Protein AF-0000000080778189 (afdb_homodimer)

Sequence (372 aa):
MKSNLCDAVEKVLIPKSEIDKRIEELGQEITEEYKDKGELIVVGILRGAAMFMSNLTLNIDLEVGIDFMAVSSYGHSSESSGTVRIIKDLEEDIAGKNILIVEDIVDSGRTLNYLVRNLLDRKAKSVKIATLLDKPDRRTNEVEVQFKGFTVPNEFIVGYGLDFAQEFRNIEDICVLKKSYYEKEIMKSNLCDAVEKVLIPKSEIDKRIEELGQEITEEYKDKGELIVVGILRGAAMFMSNLTLNIDLEVGIDFMAVSSYGHSSESSGTVRIIKDLEEDIAGKNILIVEDIVDSGRTLNYLVRNLLDRKAKSVKIATLLDKPDRRTNEVEVQFKGFTVPNEFIVGYGLDFAQEFRNIEDICVLKKSYYEKEI

Structure (mmCIF, N/CA/C/O backbone):
data_AF-0000000080778189-model_v1
#
loop_
_entity.id
_entity.type
_entity.pdbx_description
1 polymer 'Hypoxanthine phosphoribosyltransferase'
#
loop_
_atom_site.group_PDB
_atom_site.id
_atom_site.type_symbol
_atom_site.label_atom_id
_atom_site.label_alt_id
_atom_site.label_comp_id
_atom_site.label_asym_id
_atom_site.label_entity_id
_atom_site.label_seq_id
_atom_site.pdbx_PDB_ins_code
_atom_site.Cartn_x
_atom_site.Cartn_y
_atom_site.Cartn_z
_atom_site.occupancy
_atom_site.B_iso_or_equiv
_atom_site.auth_seq_id
_atom_site.auth_comp_id
_atom_site.auth_asym_id
_atom_site.auth_atom_id
_atom_site.pdbx_PDB_model_num
ATOM 1 N N . MET A 1 1 ? 7.027 -3.408 -21.359 1 45.78 1 MET A N 1
ATOM 2 C CA . MET A 1 1 ? 7.441 -4.309 -20.297 1 45.78 1 MET A CA 1
ATOM 3 C C . MET A 1 1 ? 8.922 -4.129 -19.969 1 45.78 1 MET A C 1
ATOM 5 O O . MET A 1 1 ? 9.719 -3.82 -20.859 1 45.78 1 MET A O 1
ATOM 9 N N . LYS A 1 2 ? 9.219 -4.055 -18.672 1 57.22 2 LYS A N 1
ATOM 10 C CA . LYS A 1 2 ?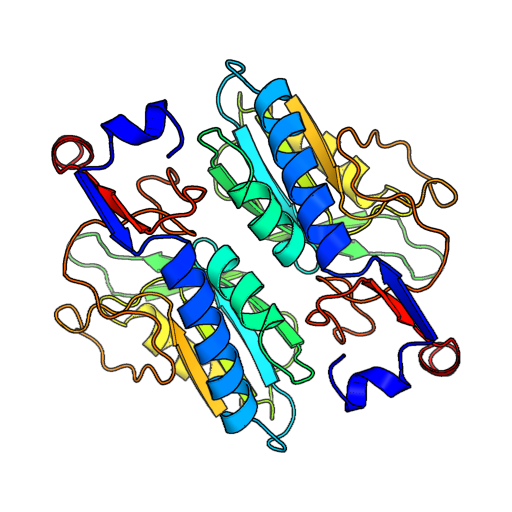 10.594 -3.836 -18.25 1 57.22 2 LYS A CA 1
ATOM 11 C C . LYS A 1 2 ? 11.539 -4.852 -18.891 1 57.22 2 LYS A C 1
ATOM 13 O O . LYS A 1 2 ? 11.195 -6.027 -19.016 1 57.22 2 LYS A O 1
ATOM 18 N N . SER A 1 3 ? 12.461 -4.473 -19.75 1 51.38 3 SER A N 1
ATOM 19 C CA . SER A 1 3 ? 13.289 -5.266 -20.656 1 51.38 3 SER A CA 1
ATOM 20 C C . SER A 1 3 ? 13.633 -6.621 -20.047 1 51.38 3 SER A C 1
ATOM 22 O O . SER A 1 3 ? 13.461 -7.656 -20.688 1 51.38 3 SER A O 1
ATOM 24 N N . ASN A 1 4 ? 14.391 -6.758 -18.922 1 52.69 4 ASN A N 1
ATOM 25 C CA . ASN A 1 4 ? 14.898 -8.008 -18.375 1 52.69 4 ASN A CA 1
ATOM 26 C C . ASN A 1 4 ? 13.773 -8.906 -17.875 1 52.69 4 ASN A C 1
ATOM 28 O O . ASN A 1 4 ? 13.938 -10.117 -17.766 1 52.69 4 ASN A O 1
ATOM 32 N N . LEU A 1 5 ? 12.602 -8.297 -17.531 1 60.94 5 LEU A N 1
ATOM 33 C CA . LEU A 1 5 ? 11.43 -9.016 -17.062 1 60.94 5 LEU A CA 1
ATOM 34 C C . LEU A 1 5 ? 10.695 -9.688 -18.219 1 60.94 5 LEU A C 1
ATOM 36 O O . LEU A 1 5 ? 10.016 -10.703 -18.031 1 60.94 5 LEU A O 1
ATOM 40 N N . CYS A 1 6 ? 11.148 -9.359 -19.297 1 63.06 6 CYS A N 1
ATOM 41 C CA . CYS A 1 6 ? 10.492 -9.844 -20.516 1 63.06 6 CYS A CA 1
ATOM 42 C C . CYS A 1 6 ? 10.82 -11.305 -20.766 1 63.06 6 CYS A C 1
ATOM 44 O O . CYS A 1 6 ? 9.977 -12.07 -21.234 1 63.06 6 CYS A O 1
ATOM 46 N N . ASP A 1 7 ? 11.945 -11.719 -20.156 1 81.25 7 ASP A N 1
ATOM 47 C CA . ASP A 1 7 ? 12.352 -13.086 -20.484 1 81.25 7 ASP A CA 1
ATOM 48 C C . ASP A 1 7 ? 11.656 -14.094 -19.578 1 81.25 7 ASP A C 1
ATOM 50 O O . ASP A 1 7 ? 11.539 -15.273 -19.922 1 81.25 7 ASP A O 1
ATOM 54 N N . ALA A 1 8 ? 11.211 -13.648 -18.469 1 87.25 8 ALA A N 1
ATOM 55 C CA . ALA A 1 8 ? 10.617 -14.555 -17.484 1 87.25 8 ALA A CA 1
ATOM 56 C C . ALA A 1 8 ? 9.117 -14.703 -17.719 1 87.25 8 ALA A C 1
ATOM 58 O O . ALA A 1 8 ? 8.5 -15.648 -17.219 1 87.25 8 ALA A O 1
ATOM 59 N N . VAL A 1 9 ? 8.57 -13.867 -18.516 1 90.5 9 VAL A N 1
ATOM 60 C CA . VAL A 1 9 ? 7.125 -13.781 -18.688 1 90.5 9 VAL A CA 1
ATOM 61 C C . VAL A 1 9 ? 6.703 -14.555 -19.938 1 90.5 9 VAL A C 1
ATOM 63 O O . VAL A 1 9 ? 7.27 -14.367 -21.016 1 90.5 9 VAL A O 1
ATOM 66 N N . GLU A 1 10 ? 5.844 -15.539 -19.75 1 93 10 GLU A N 1
ATOM 67 C CA . GLU A 1 10 ? 5.289 -16.297 -20.875 1 93 10 GLU A CA 1
ATOM 68 C C . GLU A 1 10 ? 4.332 -15.438 -21.688 1 93 10 GLU A C 1
ATOM 70 O O . GLU A 1 10 ? 4.398 -15.438 -22.922 1 93 10 GLU A O 1
ATOM 75 N N . LYS A 1 11 ? 3.455 -14.734 -21.016 1 94.81 11 LYS A N 1
ATOM 76 C CA . LYS A 1 11 ? 2.484 -13.867 -21.672 1 94.81 11 LYS A CA 1
ATOM 77 C C . LYS A 1 11 ? 1.868 -12.883 -20.688 1 94.81 11 LYS A C 1
ATOM 79 O O . LYS A 1 11 ? 1.855 -13.125 -19.484 1 94.81 11 LYS A O 1
ATOM 84 N N . VAL A 1 12 ? 1.386 -11.766 -21.266 1 95.94 12 VAL A N 1
ATOM 85 C CA . VAL A 1 12 ? 0.557 -10.836 -20.516 1 95.94 12 VAL A CA 1
ATOM 86 C C . VAL A 1 12 ? -0.872 -11.367 -20.422 1 95.94 12 VAL A C 1
ATOM 88 O O . VAL A 1 12 ? -1.509 -11.625 -21.453 1 95.94 12 VAL A O 1
ATOM 91 N N . LEU A 1 13 ? -1.29 -11.672 -19.219 1 96.88 13 LEU A N 1
ATOM 92 C CA . LEU A 1 13 ? -2.646 -12.164 -19 1 96.88 13 LEU A CA 1
ATOM 93 C C . LEU A 1 13 ? -3.643 -11.008 -18.953 1 96.88 13 LEU A C 1
ATOM 95 O O . LEU A 1 13 ? -4.719 -11.078 -19.562 1 96.88 13 LEU A O 1
ATOM 99 N N . ILE A 1 14 ? -3.377 -9.938 -18.219 1 98.12 14 ILE A N 1
ATOM 100 C CA . ILE A 1 14 ? -4.211 -8.75 -18.078 1 98.12 14 ILE A CA 1
ATOM 101 C C . ILE A 1 14 ? -3.34 -7.496 -18.125 1 98.12 14 ILE A C 1
ATOM 103 O O . ILE A 1 14 ? -2.523 -7.262 -17.234 1 98.12 14 ILE A O 1
ATOM 107 N N . PRO A 1 15 ? -3.531 -6.621 -19.125 1 97.88 15 PRO A N 1
ATOM 108 C CA . PRO A 1 15 ? -2.725 -5.402 -19.219 1 97.88 15 PRO A CA 1
ATOM 109 C C . PRO A 1 15 ? -3.139 -4.34 -18.203 1 97.88 15 PRO A C 1
ATOM 111 O O . PRO A 1 15 ? -4.289 -4.324 -17.766 1 97.88 15 PRO A O 1
ATOM 114 N N . LYS A 1 16 ? -2.258 -3.475 -17.891 1 97.62 16 LYS A N 1
ATOM 115 C CA . LYS A 1 16 ? -2.459 -2.404 -16.922 1 97.62 16 LYS A CA 1
ATOM 116 C C . LYS A 1 16 ? -3.752 -1.643 -17.203 1 97.62 16 LYS A C 1
ATOM 118 O O . LYS A 1 16 ? -4.492 -1.307 -16.281 1 97.62 16 LYS A O 1
ATOM 123 N N . SER A 1 17 ? -4.008 -1.365 -18.422 1 98.06 17 SER A N 1
ATOM 124 C CA . SER A 1 17 ? -5.188 -0.582 -18.781 1 98.06 17 SER A CA 1
ATOM 125 C C . SER A 1 17 ? -6.469 -1.281 -18.344 1 98.06 17 SER A C 1
ATOM 127 O O . SER A 1 17 ? -7.398 -0.635 -17.859 1 98.06 17 SER A O 1
ATOM 129 N N . GLU A 1 18 ? -6.52 -2.562 -18.516 1 98.69 18 GLU A N 1
ATOM 130 C CA . GLU A 1 18 ? -7.676 -3.346 -18.094 1 98.69 18 GLU A CA 1
ATOM 131 C C . GLU A 1 18 ? -7.77 -3.418 -16.562 1 98.69 18 GLU A C 1
ATOM 133 O O . GLU A 1 18 ? -8.867 -3.385 -16 1 98.69 18 GLU A O 1
ATOM 138 N N . ILE A 1 19 ? -6.613 -3.523 -15.93 1 98.75 19 ILE A N 1
ATOM 139 C CA . ILE A 1 19 ? -6.562 -3.533 -14.477 1 98.75 19 ILE A CA 1
ATOM 140 C C . ILE A 1 19 ? -7.137 -2.227 -13.93 1 98.75 19 ILE A C 1
ATOM 142 O O . ILE A 1 19 ? -8.016 -2.24 -13.07 1 98.75 19 ILE A O 1
ATOM 146 N N . ASP A 1 20 ? -6.68 -1.093 -14.516 1 98.12 20 ASP A N 1
ATOM 147 C CA . ASP A 1 20 ? -7.113 0.226 -14.062 1 98.12 20 ASP A CA 1
ATOM 148 C C . ASP A 1 20 ? -8.617 0.402 -14.25 1 98.12 20 ASP A C 1
ATOM 150 O O . ASP A 1 20 ? -9.305 0.915 -13.359 1 98.12 20 ASP A O 1
ATOM 154 N N . LYS A 1 21 ? -9.07 -0.027 -15.359 1 98.75 21 LYS A N 1
ATOM 155 C CA . LYS A 1 21 ? -10.5 0.084 -15.648 1 98.75 21 LYS A CA 1
ATOM 156 C C . LYS A 1 21 ? -11.32 -0.737 -14.664 1 98.75 21 LYS A C 1
ATOM 158 O O . LYS A 1 21 ? -12.328 -0.256 -14.133 1 98.75 21 LYS A O 1
ATOM 163 N N . ARG A 1 22 ? -10.93 -1.94 -14.414 1 98.88 22 ARG A N 1
ATOM 164 C CA . ARG A 1 22 ? -11.656 -2.816 -13.5 1 98.88 22 ARG A CA 1
ATOM 165 C C . ARG A 1 22 ? -11.625 -2.27 -12.078 1 98.88 22 ARG A C 1
ATOM 167 O O . ARG A 1 22 ? -12.617 -2.354 -11.352 1 98.88 22 ARG A O 1
ATOM 174 N N . ILE A 1 23 ? -10.523 -1.695 -11.68 1 98.81 23 ILE A N 1
ATOM 175 C CA . ILE A 1 23 ? -10.383 -1.113 -10.352 1 98.81 23 ILE A CA 1
ATOM 176 C C . ILE A 1 23 ? -11.352 0.058 -10.195 1 98.81 23 ILE A C 1
ATOM 178 O O . ILE A 1 23 ? -11.969 0.224 -9.141 1 98.81 23 ILE A O 1
ATOM 182 N N . GLU A 1 24 ? -11.445 0.842 -11.234 1 98.56 24 GLU A N 1
ATOM 183 C CA . GLU A 1 24 ? -12.414 1.938 -11.219 1 98.56 24 GLU A CA 1
ATOM 184 C C . GLU A 1 24 ? -13.836 1.418 -11.039 1 98.56 24 GLU A C 1
ATOM 186 O O . GLU A 1 24 ? -14.594 1.953 -10.227 1 98.56 24 GLU A O 1
ATOM 191 N N . GLU A 1 25 ? -14.148 0.382 -11.727 1 98.88 25 GLU A N 1
ATOM 192 C CA . GLU A 1 25 ? -15.469 -0.229 -11.625 1 98.88 25 GLU A CA 1
ATOM 193 C C . GLU A 1 25 ? -15.719 -0.783 -10.219 1 98.88 25 GLU A C 1
ATOM 195 O O . GLU A 1 25 ? -16.781 -0.577 -9.648 1 98.88 25 GLU A O 1
ATOM 200 N N . LEU A 1 26 ? -14.734 -1.45 -9.703 1 98.88 26 LEU A N 1
ATOM 201 C CA . LEU A 1 26 ? -14.844 -1.996 -8.359 1 98.88 26 LEU A CA 1
ATOM 202 C C . LEU A 1 26 ? -15.047 -0.884 -7.332 1 98.88 26 LEU A C 1
ATOM 204 O O . LEU A 1 26 ? -15.828 -1.038 -6.391 1 98.88 26 LEU A O 1
ATOM 208 N N . GLY A 1 27 ? -14.281 0.199 -7.492 1 98.56 27 GLY A N 1
ATOM 209 C CA . GLY A 1 27 ? -14.469 1.343 -6.613 1 98.56 27 GLY A CA 1
ATOM 210 C C . GLY A 1 27 ? -15.898 1.838 -6.574 1 98.56 27 GLY A C 1
ATOM 211 O O . GLY A 1 27 ? -16.422 2.156 -5.504 1 98.56 27 GLY A O 1
ATOM 212 N N . GLN A 1 28 ? -16.5 1.876 -7.734 1 98.44 28 GLN A N 1
ATOM 213 C CA . GLN A 1 28 ? -17.891 2.303 -7.84 1 98.44 28 GLN A CA 1
ATOM 214 C C . GLN A 1 28 ? -18.828 1.302 -7.164 1 98.44 28 GLN A C 1
ATOM 216 O O . GLN A 1 28 ?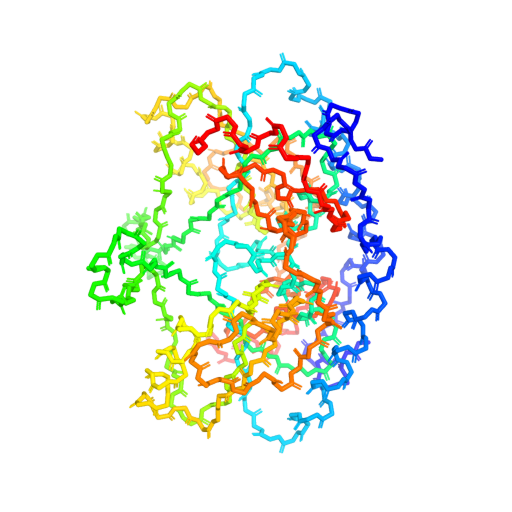 -19.75 1.692 -6.449 1 98.44 28 GLN A O 1
ATOM 221 N N . GLU A 1 29 ? -18.578 0.023 -7.395 1 98.81 29 GLU A N 1
ATOM 222 C CA . GLU A 1 29 ? -19.391 -1.026 -6.777 1 98.81 29 GLU A CA 1
ATOM 223 C C . GLU A 1 29 ? -19.328 -0.943 -5.254 1 98.81 29 GLU A C 1
ATOM 225 O O . GLU A 1 29 ? -20.359 -1.044 -4.582 1 98.81 29 GLU A O 1
ATOM 230 N N . ILE A 1 30 ? -18.156 -0.764 -4.734 1 98.75 30 ILE A N 1
ATOM 231 C CA . ILE A 1 30 ? -17.938 -0.701 -3.293 1 98.75 30 ILE A CA 1
ATOM 232 C C . ILE A 1 30 ? -18.578 0.569 -2.734 1 98.75 30 ILE A C 1
ATOM 234 O O . ILE A 1 30 ? -19.188 0.545 -1.658 1 98.75 30 ILE A O 1
ATOM 238 N N . THR A 1 31 ? -18.438 1.695 -3.484 1 98.44 31 THR A N 1
ATOM 239 C CA . THR A 1 31 ? -19.062 2.949 -3.096 1 98.44 31 THR A CA 1
ATOM 240 C C . THR A 1 31 ? -20.578 2.758 -2.912 1 98.44 31 THR A C 1
ATOM 242 O O . THR A 1 31 ? -21.141 3.164 -1.893 1 98.44 31 THR A O 1
ATOM 245 N N . GLU A 1 32 ? -21.156 2.086 -3.871 1 98.38 32 GLU A N 1
ATOM 246 C CA . GLU A 1 32 ? -22.594 1.855 -3.824 1 98.38 32 GLU A CA 1
ATOM 247 C C . GLU A 1 32 ? -22.969 0.897 -2.695 1 98.38 32 GLU A C 1
ATOM 249 O O . GLU A 1 32 ? -23.938 1.123 -1.977 1 98.38 32 GLU A O 1
ATOM 254 N N . GLU A 1 33 ? -22.219 -0.079 -2.508 1 98.56 33 GLU A N 1
ATOM 255 C CA . GLU A 1 33 ? -22.5 -1.104 -1.506 1 98.56 33 GLU A CA 1
ATOM 256 C C . GLU A 1 33 ? -22.5 -0.515 -0.098 1 98.56 33 GLU A C 1
ATOM 258 O O . GLU A 1 33 ? -23.328 -0.89 0.74 1 98.56 33 GLU A O 1
ATOM 263 N N . TYR A 1 34 ? -21.609 0.402 0.149 1 98.25 34 TYR A N 1
ATOM 264 C CA . TYR A 1 34 ? -21.391 0.82 1.529 1 98.25 34 TYR A CA 1
ATOM 265 C C . TYR A 1 34 ? -21.969 2.213 1.771 1 98.25 34 TYR A C 1
ATOM 267 O O . TYR A 1 34 ? -21.859 2.754 2.875 1 98.25 34 TYR A O 1
ATOM 275 N N . LYS A 1 35 ? -22.531 2.768 0.715 1 96.88 35 LYS A N 1
ATOM 276 C CA . LYS A 1 35 ? -23.156 4.086 0.859 1 96.88 35 LYS A CA 1
ATOM 277 C C . LYS A 1 35 ? -24.141 4.109 2.025 1 96.88 35 LYS A C 1
ATOM 279 O O . LYS A 1 35 ? -25.016 3.252 2.117 1 96.88 35 LYS A O 1
ATOM 284 N N . ASP A 1 36 ? -23.922 4.984 3.021 1 96 36 ASP A N 1
ATOM 285 C CA . ASP A 1 36 ? -24.812 5.223 4.16 1 96 36 ASP A CA 1
ATOM 286 C C . ASP A 1 36 ? -24.891 3.996 5.066 1 96 36 ASP A C 1
ATOM 288 O O . ASP A 1 36 ? -25.922 3.715 5.656 1 96 36 ASP A O 1
ATOM 292 N N . LYS A 1 37 ? -23.844 3.199 5.133 1 97.31 37 LYS A N 1
ATOM 293 C CA . LYS A 1 37 ? -23.859 1.991 5.949 1 97.31 37 LYS A CA 1
ATOM 294 C C . LYS A 1 37 ? -22.922 2.115 7.141 1 97.31 37 LYS A C 1
ATOM 296 O O . LYS A 1 37 ? -22.641 1.129 7.832 1 97.31 37 LYS A O 1
ATOM 301 N N . GLY A 1 38 ? -22.438 3.311 7.406 1 96.31 38 GLY A N 1
ATOM 302 C CA . GLY A 1 38 ? -21.562 3.512 8.539 1 96.31 38 GLY A CA 1
ATOM 303 C C . GLY A 1 38 ? -20.094 3.514 8.164 1 96.31 38 GLY A C 1
ATOM 304 O O . GLY A 1 38 ? -19.75 3.637 6.984 1 96.31 38 GLY A O 1
ATOM 305 N N . GLU A 1 39 ? -19.219 3.361 9.141 1 96.81 39 GLU A N 1
ATOM 306 C CA . GLU A 1 39 ? -17.766 3.453 8.938 1 96.81 39 GLU A CA 1
ATOM 307 C C . GLU A 1 39 ? -17.234 2.223 8.211 1 96.81 39 GLU A C 1
ATOM 309 O O . GLU A 1 39 ? -17.625 1.094 8.523 1 96.81 39 GLU A O 1
ATOM 314 N N . LEU A 1 40 ? -16.438 2.473 7.25 1 97.69 40 LEU A N 1
ATOM 315 C CA . LEU A 1 40 ? -15.773 1.421 6.484 1 97.69 40 LEU A CA 1
ATOM 316 C C . LEU A 1 40 ? -14.258 1.504 6.641 1 97.69 40 LEU A C 1
ATOM 318 O O . LEU A 1 40 ? -13.672 2.578 6.488 1 97.69 40 LEU A O 1
ATOM 322 N N . ILE A 1 41 ? -13.633 0.405 7.062 1 98 41 ILE A N 1
ATOM 323 C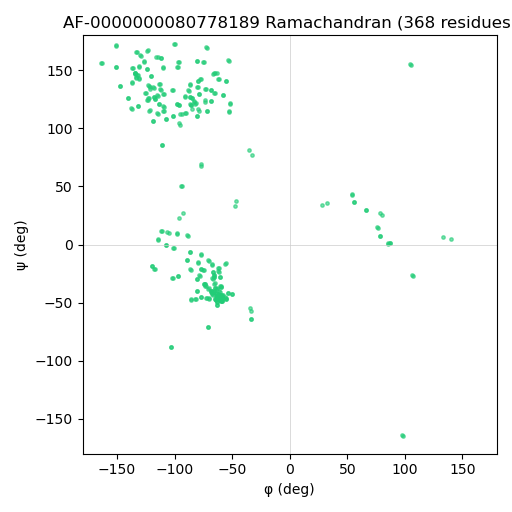 CA . ILE A 1 41 ? -12.18 0.29 7.086 1 98 41 ILE A CA 1
ATOM 324 C C . ILE A 1 41 ? -11.719 -0.691 6.008 1 98 41 ILE A C 1
ATOM 326 O O . ILE A 1 41 ? -12.164 -1.842 5.98 1 98 41 ILE A O 1
ATOM 330 N N . VAL A 1 42 ? -10.953 -0.225 5.086 1 98.12 42 VAL A N 1
ATOM 331 C CA . VAL A 1 42 ? -10.336 -1.06 4.059 1 98.12 42 VAL A CA 1
ATOM 332 C C . VAL A 1 42 ? -9.023 -1.636 4.578 1 98.12 42 VAL A C 1
ATOM 334 O O . VAL A 1 42 ? -8.117 -0.889 4.961 1 98.12 42 VAL A O 1
ATOM 337 N N . VAL A 1 43 ? -8.922 -2.945 4.621 1 98.44 43 VAL A N 1
ATOM 338 C CA . VAL A 1 43 ? -7.77 -3.625 5.207 1 98.44 43 VAL A CA 1
ATOM 339 C C . VAL A 1 43 ? -7.016 -4.391 4.125 1 98.44 43 VAL A C 1
ATOM 341 O O . VAL A 1 43 ? -7.527 -5.375 3.582 1 98.44 43 VAL A O 1
ATOM 344 N N . GLY A 1 44 ? -5.824 -3.953 3.83 1 98 44 GLY A N 1
ATOM 345 C CA . GLY A 1 44 ? -4.98 -4.648 2.871 1 98 44 GLY A CA 1
ATOM 346 C C . GLY A 1 44 ? -4.156 -5.762 3.496 1 98 44 GLY A C 1
ATOM 347 O O . GLY A 1 44 ? -3.602 -5.594 4.582 1 98 44 GLY A O 1
ATOM 348 N N . ILE A 1 45 ? -4.055 -6.863 2.855 1 97.56 45 ILE A N 1
ATOM 349 C CA . ILE A 1 45 ? -3.23 -7.969 3.326 1 97.56 45 ILE A CA 1
ATOM 350 C C . ILE A 1 45 ? -1.861 -7.914 2.652 1 97.56 45 ILE A C 1
ATOM 352 O O . ILE A 1 45 ? -1.732 -8.242 1.47 1 97.56 45 ILE A O 1
ATOM 356 N N . LEU A 1 46 ? -0.88 -7.484 3.371 1 96.81 46 LEU A N 1
ATOM 357 C CA . LEU A 1 46 ? 0.477 -7.332 2.857 1 96.81 46 LEU A CA 1
ATOM 358 C C . LEU A 1 46 ? 1.069 -8.688 2.475 1 96.81 46 LEU A C 1
ATOM 360 O O . LEU A 1 46 ? 0.714 -9.711 3.059 1 96.81 46 LEU A O 1
ATOM 364 N N . ARG A 1 47 ? 1.918 -8.688 1.459 1 95.06 47 ARG A N 1
ATOM 365 C CA . ARG A 1 47 ? 2.49 -7.559 0.736 1 95.06 47 ARG A CA 1
ATOM 366 C C . ARG A 1 47 ? 1.788 -7.352 -0.602 1 95.06 47 ARG A C 1
ATOM 368 O O . ARG A 1 47 ? 1.598 -6.215 -1.04 1 95.06 47 ARG A O 1
ATOM 375 N N . GLY A 1 48 ? 1.298 -8.445 -1.098 1 95.5 48 GLY A N 1
ATOM 376 C CA . GLY A 1 48 ? 0.889 -8.484 -2.492 1 95.5 48 GLY A CA 1
ATOM 377 C C . GLY A 1 48 ? -0.298 -7.586 -2.791 1 95.5 48 GLY A C 1
ATOM 378 O O . GLY A 1 48 ? -0.422 -7.059 -3.898 1 95.5 48 GLY A O 1
ATOM 379 N N . ALA A 1 49 ? -1.07 -7.332 -1.86 1 97.56 49 ALA A N 1
ATOM 380 C CA . ALA A 1 49 ? -2.328 -6.629 -2.09 1 97.56 49 ALA A CA 1
ATOM 381 C C . ALA A 1 49 ? -2.123 -5.117 -2.055 1 97.56 49 ALA A C 1
ATOM 383 O O . ALA A 1 49 ? -3.039 -4.352 -2.367 1 97.56 49 ALA A O 1
ATOM 384 N N . ALA A 1 50 ? -0.958 -4.688 -1.712 1 97.44 50 ALA A N 1
ATOM 385 C CA . ALA A 1 50 ? -0.73 -3.266 -1.456 1 97.44 50 ALA A CA 1
ATOM 386 C C . ALA A 1 50 ? -1.055 -2.428 -2.689 1 97.44 50 ALA A C 1
ATOM 388 O O . ALA A 1 50 ? -1.743 -1.409 -2.59 1 97.44 50 ALA A O 1
ATOM 389 N N . MET A 1 51 ? -0.596 -2.859 -3.852 1 97.81 51 MET A N 1
ATOM 390 C CA . MET A 1 51 ? -0.819 -2.098 -5.078 1 97.81 51 MET A CA 1
ATOM 391 C C . MET A 1 51 ? -2.305 -2.039 -5.418 1 97.81 51 MET A C 1
ATOM 393 O O . MET A 1 51 ? -2.842 -0.964 -5.691 1 97.81 51 MET A O 1
ATOM 397 N N . PHE A 1 52 ? -2.895 -3.207 -5.328 1 98.69 52 PHE A N 1
ATOM 398 C CA . PHE A 1 52 ? -4.324 -3.285 -5.609 1 98.69 52 PHE A CA 1
ATOM 399 C C . PHE A 1 52 ? -5.121 -2.484 -4.59 1 98.69 52 PHE A C 1
ATOM 401 O O . PHE A 1 52 ? -5.984 -1.686 -4.961 1 98.69 52 PHE A O 1
ATOM 408 N N . MET A 1 53 ? -4.875 -2.615 -3.346 1 98.38 53 MET A N 1
ATOM 409 C CA . MET A 1 53 ? -5.582 -1.931 -2.266 1 98.38 53 MET A CA 1
ATOM 410 C C . MET A 1 53 ? -5.457 -0.417 -2.408 1 98.38 53 MET A C 1
ATOM 412 O O . MET A 1 53 ? -6.445 0.306 -2.281 1 98.38 53 MET A O 1
ATOM 416 N N . SER A 1 54 ? -4.242 0.039 -2.639 1 98 54 SER A N 1
ATOM 417 C CA . SER A 1 54 ? -3.994 1.472 -2.764 1 98 54 SER A CA 1
ATOM 418 C C . SER A 1 54 ? -4.809 2.076 -3.9 1 98 54 SER A C 1
ATOM 420 O O . SER A 1 54 ? -5.527 3.061 -3.703 1 98 54 SER A O 1
ATOM 422 N N . ASN A 1 55 ? -4.777 1.453 -5.047 1 98.19 55 ASN A N 1
ATOM 423 C CA . ASN A 1 55 ? -5.465 1.999 -6.211 1 98.19 55 ASN A CA 1
ATOM 424 C C . ASN A 1 55 ? -6.977 1.817 -6.105 1 98.19 55 ASN A C 1
ATOM 426 O O . ASN A 1 55 ? -7.742 2.676 -6.551 1 98.19 55 ASN A O 1
ATOM 430 N N . LEU A 1 56 ? -7.375 0.717 -5.5 1 98.75 56 LEU A N 1
ATOM 431 C CA . LEU A 1 56 ? -8.805 0.519 -5.258 1 98.75 56 LEU A CA 1
ATOM 432 C C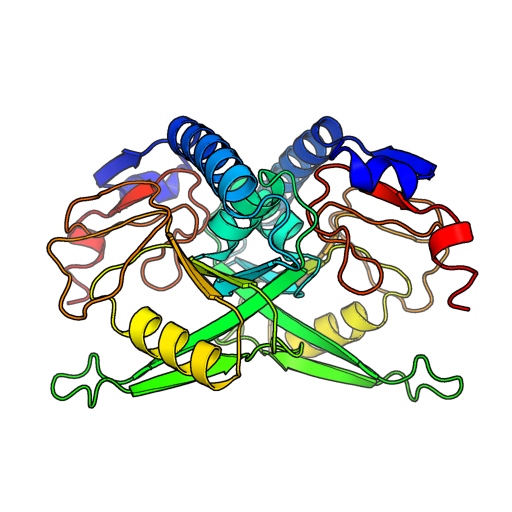 . LEU A 1 56 ? -9.352 1.596 -4.328 1 98.75 56 LEU A C 1
ATOM 434 O O . LEU A 1 56 ? -10.375 2.209 -4.621 1 98.75 56 LEU A O 1
ATOM 438 N N . THR A 1 57 ? -8.68 1.81 -3.223 1 98 57 THR A N 1
ATOM 439 C CA . THR A 1 57 ? -9.133 2.738 -2.191 1 98 57 THR A CA 1
ATOM 440 C C . THR A 1 57 ? -9.258 4.152 -2.754 1 98 57 THR A C 1
ATOM 442 O O . THR A 1 57 ? -10.195 4.879 -2.41 1 98 57 THR A O 1
ATOM 445 N N . LEU A 1 58 ? -8.367 4.531 -3.637 1 97.19 58 LEU A N 1
ATOM 446 C CA . LEU A 1 58 ? -8.398 5.852 -4.254 1 97.19 58 LEU A CA 1
ATOM 447 C C . LEU A 1 58 ? -9.617 6 -5.16 1 97.19 58 LEU A C 1
ATOM 449 O O . LEU A 1 58 ? 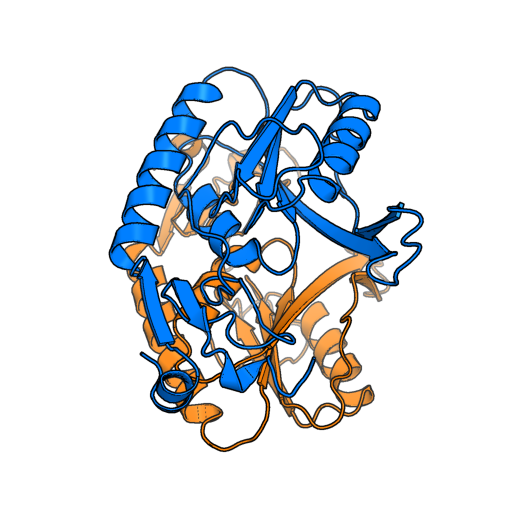-10.016 7.117 -5.496 1 97.19 58 LEU A O 1
ATOM 453 N N . ASN A 1 59 ? -10.219 4.867 -5.527 1 97.94 59 ASN A N 1
ATOM 454 C CA . ASN A 1 59 ? -11.359 4.906 -6.438 1 97.94 59 ASN A CA 1
ATOM 455 C C . ASN A 1 59 ? -12.68 4.762 -5.688 1 97.94 59 ASN A C 1
ATOM 457 O O . ASN A 1 59 ? -13.75 4.766 -6.301 1 97.94 59 ASN A O 1
ATOM 461 N N . ILE A 1 60 ? -12.656 4.559 -4.367 1 97.81 60 ILE A N 1
ATOM 462 C CA . ILE A 1 60 ? -13.867 4.512 -3.549 1 97.81 60 ILE A CA 1
ATOM 463 C C . ILE A 1 60 ? -14.305 5.93 -3.191 1 97.81 60 ILE A C 1
ATOM 465 O O . ILE A 1 60 ? -13.539 6.691 -2.596 1 97.81 60 ILE A O 1
ATOM 469 N N . ASP A 1 61 ? -15.523 6.254 -3.547 1 95.5 61 ASP A N 1
ATOM 470 C CA . ASP A 1 61 ? -16.031 7.602 -3.324 1 95.5 61 ASP A CA 1
ATOM 471 C C . ASP A 1 61 ? -16.797 7.691 -1.999 1 95.5 61 ASP A C 1
ATOM 473 O O . ASP A 1 61 ? -17.969 8.07 -1.971 1 95.5 61 ASP A O 1
ATOM 477 N N . LEU A 1 62 ? -16.234 7.238 -0.938 1 95.38 62 LEU A N 1
ATOM 478 C CA . LEU A 1 62 ? -16.625 7.32 0.463 1 95.38 62 LEU A CA 1
ATOM 479 C C . LEU A 1 62 ? -15.43 7.656 1.349 1 95.38 62 LEU A C 1
ATOM 481 O O . LEU A 1 62 ? -14.281 7.41 0.973 1 95.38 62 LEU A O 1
ATOM 485 N N . GLU A 1 63 ? -15.664 8.273 2.42 1 93.31 63 GLU A N 1
ATOM 486 C CA . GLU A 1 63 ? -14.617 8.344 3.434 1 93.31 63 GLU A CA 1
ATOM 487 C C . GLU A 1 63 ? -14.352 6.977 4.055 1 93.31 63 GLU A C 1
ATOM 489 O O . GLU A 1 63 ? -15.273 6.332 4.555 1 93.31 63 GLU A O 1
ATOM 494 N N . VAL A 1 64 ? -13.141 6.566 3.975 1 95.88 64 VAL A N 1
ATOM 495 C CA . VAL A 1 64 ? -12.82 5.25 4.52 1 95.88 64 VAL A CA 1
ATOM 496 C C . VAL A 1 64 ? -11.547 5.332 5.355 1 95.88 64 VAL A C 1
ATOM 498 O O . VAL A 1 64 ? -10.703 6.199 5.133 1 95.88 64 VAL A O 1
ATOM 501 N N . GLY A 1 65 ? -11.477 4.504 6.402 1 95.5 65 GLY A N 1
ATOM 502 C CA . GLY A 1 65 ? -10.195 4.215 7.023 1 95.5 65 GLY A CA 1
ATOM 503 C C . GLY A 1 65 ? -9.391 3.17 6.27 1 95.5 65 GLY A C 1
ATOM 504 O O . GLY A 1 65 ? -9.938 2.424 5.457 1 95.5 65 GLY A O 1
ATOM 505 N N . ILE A 1 66 ? -8.078 3.178 6.492 1 96.75 66 ILE A N 1
ATOM 506 C CA . ILE A 1 66 ? -7.238 2.146 5.883 1 96.75 66 ILE A CA 1
ATOM 507 C C . ILE A 1 66 ? -6.332 1.527 6.941 1 96.75 66 ILE A C 1
ATOM 509 O O . ILE A 1 66 ? -5.871 2.219 7.855 1 96.75 66 ILE A O 1
ATOM 513 N N . ASP A 1 67 ? -6.129 0.316 6.84 1 96.88 67 ASP A N 1
ATOM 514 C CA . ASP A 1 67 ? -5.16 -0.396 7.672 1 96.88 67 ASP A CA 1
ATOM 515 C C . ASP A 1 67 ? -4.582 -1.601 6.934 1 96.88 67 ASP A C 1
ATOM 517 O O . ASP A 1 67 ? -4.98 -1.89 5.801 1 96.88 67 ASP A O 1
ATOM 521 N N . PHE A 1 68 ? -3.596 -2.188 7.535 1 97.44 68 PHE A N 1
ATOM 522 C CA . PHE A 1 68 ? -2.928 -3.328 6.918 1 97.44 68 PHE A CA 1
ATOM 523 C C . PHE A 1 68 ? -2.734 -4.453 7.926 1 97.44 68 PHE A C 1
ATOM 525 O O . PHE A 1 68 ? -2.533 -4.199 9.117 1 97.44 68 PHE A O 1
ATOM 532 N N . MET A 1 69 ? -2.859 -5.613 7.449 1 97.5 69 MET A N 1
ATOM 533 C CA . MET A 1 69 ? -2.438 -6.809 8.18 1 97.5 69 MET A CA 1
ATOM 534 C C . MET A 1 69 ? -1.384 -7.582 7.391 1 97.5 69 MET A C 1
ATOM 536 O O . MET A 1 69 ? -1.348 -7.516 6.164 1 97.5 69 MET A O 1
ATOM 540 N N . ALA A 1 70 ? -0.468 -8.164 8.078 1 96.06 70 ALA A N 1
ATOM 541 C CA . ALA A 1 70 ? 0.449 -9.148 7.512 1 96.06 70 ALA A CA 1
ATOM 542 C C . ALA A 1 70 ? 0.234 -10.523 8.133 1 96.06 70 ALA A C 1
ATOM 544 O O . ALA A 1 70 ? 0.156 -10.648 9.359 1 96.06 70 ALA A O 1
ATOM 545 N N . VAL A 1 71 ? 0.076 -11.484 7.246 1 94.44 71 VAL A N 1
ATOM 546 C CA . VAL A 1 71 ? -0.218 -12.836 7.703 1 94.44 71 VAL A CA 1
ATOM 547 C C . VAL A 1 71 ? 0.688 -13.836 6.984 1 94.44 71 VAL A C 1
ATOM 549 O O . VAL A 1 71 ? 1.134 -13.578 5.863 1 94.44 71 VAL A O 1
ATOM 552 N N . SER A 1 72 ? 1.061 -14.875 7.691 1 88.56 72 SER A N 1
ATOM 553 C CA . SER A 1 72 ? 1.806 -15.969 7.086 1 88.56 72 SER A CA 1
ATOM 554 C C . SER A 1 72 ? 1.056 -17.297 7.23 1 88.56 72 SER A C 1
ATOM 556 O O . SER A 1 72 ? 0.397 -17.531 8.242 1 88.56 72 SER A O 1
ATOM 558 N N . SER A 1 73 ? 1.058 -17.953 6.172 1 75.94 73 SER A N 1
ATOM 559 C CA . SER A 1 73 ? 0.427 -19.266 6.273 1 75.94 73 SER A CA 1
ATOM 560 C C . SER A 1 73 ? 1.458 -20.344 6.543 1 75.94 73 SER A C 1
ATOM 562 O O . SER A 1 73 ? 2.59 -20.281 6.059 1 75.94 73 SER A O 1
ATOM 564 N N . TYR A 1 74 ? 1.44 -20.969 7.738 1 57.62 74 TYR A N 1
ATOM 565 C CA . TYR A 1 74 ? 2.24 -22.125 8.125 1 57.62 74 TYR A CA 1
ATOM 566 C C . TYR A 1 74 ? 1.57 -23.422 7.699 1 57.62 74 TYR A C 1
ATOM 568 O O . TYR A 1 74 ? 0.341 -23.5 7.652 1 57.62 74 TYR A O 1
ATOM 576 N N . GLY A 1 75 ? 2.291 -24.422 6.609 1 52.12 75 GLY A N 1
ATOM 577 C CA . GLY A 1 75 ? 1.946 -25.781 6.254 1 52.12 75 GLY A CA 1
ATOM 578 C C . GLY A 1 75 ? 2.057 -26.062 4.766 1 52.12 75 GLY A C 1
ATOM 579 O O . GLY A 1 75 ? 1.464 -27.016 4.262 1 52.12 75 GLY A O 1
ATOM 580 N N . HIS A 1 76 ? 2.52 -25.125 3.971 1 44.78 76 HIS A N 1
ATOM 581 C CA . HIS A 1 76 ? 2.783 -25.859 2.742 1 44.78 76 HIS A CA 1
ATOM 582 C C . HIS A 1 76 ? 3.73 -27.031 2.992 1 44.78 76 HIS A C 1
ATOM 584 O O . HIS A 1 76 ? 4.215 -27.656 2.045 1 44.78 76 HIS A O 1
ATOM 590 N N . SER A 1 77 ? 4.473 -27.172 4.047 1 41 77 SER A N 1
ATOM 591 C CA . SER A 1 77 ? 4.91 -28.562 4.086 1 41 77 SER A CA 1
ATOM 592 C C . SER A 1 77 ? 3.727 -29.516 3.99 1 41 77 SER A C 1
ATOM 594 O O . SER A 1 77 ? 2.59 -29.141 4.277 1 41 77 SER A O 1
ATOM 596 N N . SER A 1 78 ? 3.867 -30.812 3.559 1 41.62 78 SER A N 1
ATOM 597 C CA . SER A 1 78 ? 2.941 -31.922 3.381 1 41.62 78 SER A CA 1
ATOM 598 C C . SER A 1 78 ? 1.833 -31.891 4.43 1 41.62 78 SER A C 1
ATOM 600 O O . SER A 1 78 ? 0.708 -32.312 4.164 1 41.62 78 SER A O 1
ATOM 602 N N . GLU A 1 79 ? 2.195 -31.906 5.824 1 40.47 79 GLU A N 1
ATOM 603 C CA . GLU A 1 79 ? 1.165 -32 6.855 1 40.47 79 GLU A CA 1
ATOM 604 C C . GLU A 1 79 ? 0.723 -30.641 7.336 1 40.47 79 GLU A C 1
ATOM 606 O O . GLU A 1 79 ? 1.261 -30.109 8.312 1 40.47 79 GLU A O 1
ATOM 611 N N . SER A 1 80 ? 0.797 -29.625 6.574 1 45.38 80 SER A N 1
ATOM 612 C CA . SER A 1 80 ? 0.484 -28.25 6.891 1 45.38 80 SER A CA 1
ATOM 613 C C . SER A 1 80 ? -0.651 -28.141 7.906 1 45.38 80 SER A C 1
ATOM 615 O O . SER A 1 80 ? -1.763 -28.609 7.645 1 45.38 80 SER A O 1
ATOM 617 N N . SER A 1 81 ? -0.452 -28.359 9.141 1 49.31 81 SER A N 1
ATOM 618 C CA . SER A 1 81 ? -1.462 -28.141 10.172 1 49.31 81 SER A CA 1
ATOM 619 C C . SER A 1 81 ? -2.141 -26.781 10.008 1 49.31 81 SER A C 1
ATOM 621 O O . SER A 1 81 ? -3.213 -26.547 10.562 1 49.31 81 SER A O 1
ATOM 623 N N . GLY A 1 82 ? -2.479 -26.141 8.562 1 61.78 82 GLY A N 1
ATOM 624 C CA . GLY A 1 82 ? -3.234 -25.031 8.016 1 61.78 82 GLY A CA 1
ATOM 625 C C . GLY A 1 82 ? -3.355 -23.859 8.977 1 61.78 82 GLY A C 1
ATOM 626 O O . GLY A 1 82 ? -4.441 -23.312 9.156 1 61.78 82 GLY A O 1
ATOM 627 N N . THR A 1 83 ? -2.357 -23.578 9.797 1 80.5 83 THR A N 1
ATOM 628 C CA . THR A 1 83 ? -2.492 -22.5 10.773 1 80.5 83 THR A CA 1
ATOM 629 C C . THR A 1 83 ? -2.049 -21.172 10.172 1 80.5 83 THR A C 1
ATOM 631 O O . THR A 1 83 ? -1.07 -21.109 9.422 1 80.5 83 THR A O 1
ATOM 634 N N . VAL A 1 84 ? -2.885 -20.078 10.359 1 88.06 84 VAL A N 1
ATOM 635 C CA . VAL A 1 84 ? -2.627 -18.703 9.938 1 88.06 84 VAL A CA 1
ATOM 636 C C . VAL A 1 84 ? -2.053 -17.906 11.102 1 88.06 84 VAL A C 1
ATOM 638 O O . VAL A 1 84 ? -2.602 -17.922 12.203 1 88.06 84 VAL A O 1
ATOM 641 N N . ARG A 1 85 ? -0.842 -17.406 10.852 1 91.06 85 ARG A N 1
ATOM 642 C CA . ARG A 1 85 ? -0.216 -16.547 11.844 1 91.06 85 ARG A CA 1
ATOM 643 C C . ARG A 1 85 ? -0.32 -15.078 11.445 1 91.06 85 ARG A C 1
ATOM 645 O O . ARG A 1 85 ? -0 -14.719 10.305 1 91.06 85 ARG A O 1
ATOM 652 N N . ILE A 1 86 ? -0.722 -14.242 12.414 1 93.56 86 ILE A N 1
ATOM 653 C CA . ILE A 1 86 ? -0.804 -12.805 12.18 1 93.56 86 ILE A CA 1
ATOM 654 C C . ILE A 1 86 ? 0.524 -12.141 12.539 1 93.56 86 ILE A C 1
ATOM 656 O O . ILE A 1 86 ? 0.936 -12.164 13.703 1 93.56 86 ILE A O 1
ATOM 660 N N . ILE A 1 87 ? 1.199 -11.625 11.586 1 93.31 87 ILE A N 1
ATOM 661 C CA . ILE A 1 87 ? 2.496 -10.984 11.758 1 93.31 87 ILE A CA 1
ATOM 662 C C . ILE A 1 87 ? 2.299 -9.523 12.141 1 93.31 87 ILE A C 1
ATOM 664 O O . ILE A 1 87 ? 2.975 -9.016 13.039 1 93.31 87 ILE A O 1
ATOM 668 N N . LYS A 1 88 ? 1.479 -8.812 11.492 1 95.56 88 LYS A N 1
ATOM 669 C CA . LYS A 1 88 ? 1.02 -7.457 11.805 1 95.56 88 LYS A CA 1
ATOM 670 C C . LYS A 1 88 ? -0.502 -7.406 11.914 1 95.56 88 LYS A C 1
ATOM 672 O O . LYS A 1 88 ? -1.211 -7.789 10.977 1 95.56 88 LYS A O 1
ATOM 677 N N . ASP A 1 89 ? -0.932 -6.93 13.055 1 96.44 89 ASP A N 1
ATOM 678 C CA . ASP A 1 89 ? -2.367 -6.855 13.305 1 96.44 89 ASP A CA 1
ATOM 679 C C . ASP A 1 89 ? -2.893 -5.438 13.086 1 96.44 89 ASP A C 1
ATOM 681 O O . ASP A 1 89 ? -2.117 -4.52 12.812 1 96.44 89 ASP A O 1
ATOM 685 N N . LEU A 1 90 ? -4.234 -5.32 13.141 1 96.56 90 LEU A N 1
ATOM 686 C CA . LEU A 1 90 ? -4.883 -4.012 13.07 1 96.56 90 LEU A CA 1
ATOM 687 C C . LEU A 1 90 ? -4.551 -3.174 14.297 1 96.56 90 LEU A C 1
ATOM 689 O O . LEU A 1 90 ? -4.379 -3.711 15.398 1 96.56 90 LEU A O 1
ATOM 693 N N . GLU A 1 91 ? -4.469 -1.923 14.086 1 87.75 91 GLU A N 1
ATOM 694 C CA . GLU A 1 91 ? -4.164 -1.021 15.195 1 87.75 91 GLU A CA 1
ATOM 695 C C . GLU A 1 91 ? -5.438 -0.409 15.773 1 87.75 91 GLU A C 1
ATOM 697 O O . GLU A 1 91 ? -5.488 -0.073 16.953 1 87.75 91 GLU A O 1
ATOM 702 N N . GLU A 1 92 ? -6.402 -0.295 14.992 1 84.81 92 GLU A N 1
ATOM 703 C CA . GLU A 1 92 ? -7.629 0.37 15.43 1 84.81 92 GLU A CA 1
ATOM 704 C C . GLU A 1 92 ? -8.672 -0.644 15.891 1 84.81 92 GLU A C 1
ATOM 706 O O . GLU A 1 92 ? -8.664 -1.795 15.453 1 84.81 92 GLU A O 1
ATOM 711 N N . ASP A 1 93 ? -9.523 -0.146 16.797 1 93.19 93 ASP A N 1
ATOM 712 C CA . ASP A 1 93 ? -10.703 -0.913 17.156 1 93.19 93 ASP A CA 1
ATOM 713 C C . ASP A 1 93 ? -11.695 -0.981 16 1 93.19 93 ASP A C 1
ATOM 715 O O . ASP A 1 93 ? -12.047 0.046 15.414 1 93.19 93 ASP A O 1
ATOM 719 N N . ILE A 1 94 ? -12.164 -2.193 15.75 1 97.56 94 ILE A N 1
ATOM 720 C CA . ILE A 1 94 ? -13 -2.357 14.562 1 97.56 94 ILE A CA 1
ATOM 721 C C . ILE A 1 94 ? -14.422 -2.725 14.977 1 97.56 94 ILE A C 1
ATOM 723 O O . ILE A 1 94 ? -15.266 -3.016 14.125 1 97.56 94 ILE A O 1
ATOM 727 N N . ALA A 1 95 ? -14.688 -2.754 16.297 1 98.25 95 ALA A N 1
ATOM 728 C CA . ALA A 1 95 ? -16.031 -3.088 16.766 1 98.25 95 ALA A CA 1
ATOM 729 C C . ALA A 1 95 ? -17.062 -2.129 16.188 1 98.25 95 ALA A C 1
ATOM 731 O O . ALA A 1 95 ? -16.891 -0.909 16.25 1 98.25 95 ALA A O 1
ATOM 732 N N . GLY A 1 96 ? -18.078 -2.699 15.609 1 98.44 96 GLY A N 1
ATOM 733 C CA . GLY A 1 96 ? -19.188 -1.913 15.078 1 98.44 96 GLY A CA 1
ATOM 734 C C . GLY A 1 96 ? -18.875 -1.277 13.734 1 98.44 96 GLY A C 1
ATOM 735 O O . GLY A 1 96 ? -19.656 -0.473 13.227 1 98.44 96 GLY A O 1
ATOM 736 N N . LYS A 1 97 ? -17.766 -1.591 13.117 1 98.25 97 LYS A N 1
ATOM 737 C CA . LYS A 1 97 ? -17.375 -1.014 11.836 1 98.25 97 LYS A CA 1
ATOM 738 C C . LYS A 1 97 ? -17.453 -2.051 10.719 1 98.25 97 LYS A C 1
ATOM 740 O O . LYS A 1 97 ? -17.406 -3.254 10.977 1 98.25 97 LYS A O 1
ATOM 745 N N . ASN A 1 98 ? -17.688 -1.594 9.492 1 98.69 98 ASN A N 1
ATOM 746 C CA . ASN A 1 98 ? -17.578 -2.453 8.312 1 98.69 98 ASN A CA 1
ATOM 747 C C . ASN A 1 98 ? -16.141 -2.629 7.875 1 98.69 98 ASN A C 1
ATOM 749 O O . ASN A 1 98 ? -15.359 -1.669 7.875 1 98.69 98 ASN A O 1
ATOM 753 N N . ILE A 1 99 ? -15.812 -3.881 7.566 1 98.81 99 ILE A N 1
ATOM 754 C CA . ILE A 1 99 ? -14.445 -4.18 7.141 1 98.81 99 ILE A CA 1
ATOM 755 C C . ILE A 1 99 ? -14.461 -4.727 5.715 1 98.81 99 ILE A C 1
ATOM 757 O O . ILE A 1 99 ? -15.25 -5.617 5.391 1 98.81 99 ILE A O 1
ATOM 761 N N . LEU A 1 100 ? -13.711 -4.156 4.883 1 98.81 100 LEU A N 1
ATOM 762 C CA . LEU A 1 100 ? -13.406 -4.695 3.562 1 98.81 100 LEU A CA 1
ATOM 763 C C . LEU A 1 100 ? -11.977 -5.215 3.506 1 98.81 100 LEU A C 1
ATOM 765 O O . LEU A 1 100 ? -11.023 -4.43 3.527 1 98.81 100 LEU A O 1
ATOM 769 N N . ILE A 1 101 ? -11.812 -6.516 3.463 1 98.81 101 ILE A N 1
ATOM 770 C CA . ILE A 1 101 ? -10.5 -7.125 3.273 1 98.81 101 ILE A CA 1
ATOM 771 C C . ILE A 1 101 ? -10.109 -7.066 1.798 1 98.81 101 ILE A C 1
ATOM 773 O O . ILE A 1 101 ? -10.898 -7.438 0.927 1 98.81 101 ILE A O 1
ATOM 777 N N . VAL A 1 102 ? -8.953 -6.594 1.522 1 98.88 102 VAL A N 1
ATOM 778 C CA . VAL A 1 102 ? -8.453 -6.508 0.154 1 98.88 102 VAL A CA 1
ATOM 779 C C . VAL A 1 102 ? -7.273 -7.457 -0.024 1 98.88 102 VAL A C 1
ATOM 781 O O . VAL A 1 102 ? -6.262 -7.336 0.672 1 98.88 102 VAL A O 1
ATOM 784 N N . GLU A 1 103 ? -7.359 -8.383 -0.919 1 98 103 GLU A N 1
ATOM 785 C CA . GLU A 1 103 ? -6.367 -9.414 -1.228 1 98 103 GLU A CA 1
ATOM 786 C C . GLU A 1 103 ? -5.973 -9.367 -2.701 1 98 103 GLU A C 1
ATOM 788 O O . GLU A 1 103 ? -6.773 -8.984 -3.555 1 98 103 GLU A O 1
ATOM 793 N N . ASP A 1 104 ? -4.762 -9.773 -2.984 1 97.88 104 ASP A N 1
ATOM 794 C CA . ASP A 1 104 ? -4.328 -9.758 -4.375 1 97.88 104 ASP A CA 1
ATOM 795 C C . ASP A 1 104 ? -4.914 -10.938 -5.148 1 97.88 104 ASP A C 1
ATOM 797 O O . ASP A 1 104 ? -5.43 -10.766 -6.254 1 97.88 104 ASP A O 1
ATOM 801 N N . ILE A 1 105 ? -4.832 -12.102 -4.5 1 97.31 105 ILE A N 1
ATOM 802 C CA . ILE A 1 105 ? -5.305 -13.289 -5.203 1 97.31 105 ILE A CA 1
ATOM 803 C C . ILE A 1 105 ? -5.895 -14.281 -4.207 1 97.31 105 ILE A C 1
ATOM 805 O O . ILE A 1 105 ? -5.352 -14.477 -3.117 1 97.31 105 ILE A O 1
ATOM 809 N N . VAL A 1 106 ? -7.059 -14.883 -4.543 1 96.06 106 VAL A N 1
ATOM 810 C CA . VAL A 1 106 ? -7.691 -15.906 -3.723 1 96.06 106 VAL A CA 1
ATOM 811 C C . VAL A 1 106 ? -7.586 -17.266 -4.418 1 96.06 106 VAL A C 1
ATOM 813 O O . VAL A 1 106 ? -8.211 -17.484 -5.457 1 96.06 106 VAL A O 1
ATOM 816 N N . ASP A 1 107 ? -6.855 -18.094 -3.76 1 93.5 107 ASP A N 1
ATOM 817 C CA . ASP A 1 107 ? -6.688 -19.453 -4.242 1 93.5 107 ASP A CA 1
ATOM 818 C C . ASP A 1 107 ? -7.543 -20.438 -3.438 1 93.5 107 ASP A C 1
ATOM 820 O O . ASP A 1 107 ? -8.734 -20.594 -3.717 1 93.5 107 ASP A O 1
ATOM 824 N N . SER A 1 108 ? -7 -20.938 -2.377 1 90.12 108 SER A N 1
ATOM 825 C CA . SER A 1 108 ? -7.719 -21.922 -1.577 1 90.12 108 SER A CA 1
ATOM 826 C C . SER A 1 108 ? -8.773 -21.25 -0.696 1 90.12 108 SER A C 1
ATOM 828 O O . SER A 1 108 ? -9.734 -21.906 -0.271 1 90.12 108 SER A O 1
ATOM 830 N N . GLY A 1 109 ? -8.539 -20.047 -0.367 1 92.5 109 GLY A N 1
ATOM 831 C CA . GLY A 1 109 ? -9.461 -19.312 0.486 1 92.5 109 GLY A CA 1
ATOM 832 C C . GLY A 1 109 ? -9.188 -19.5 1.966 1 92.5 109 GLY A C 1
ATOM 833 O O . GLY A 1 109 ? -9.859 -18.906 2.811 1 92.5 109 GLY A O 1
ATOM 834 N N . ARG A 1 110 ? -8.219 -20.219 2.32 1 90.12 110 ARG A N 1
ATOM 835 C CA . ARG A 1 110 ? -7.938 -20.594 3.705 1 90.12 110 ARG A CA 1
ATOM 836 C C . ARG A 1 110 ? -7.621 -19.344 4.543 1 90.12 110 ARG A C 1
ATOM 838 O O . ARG A 1 110 ? -8.227 -19.141 5.594 1 90.12 110 ARG A O 1
ATOM 845 N N . THR A 1 111 ? -6.715 -18.547 4.082 1 91.31 111 THR A N 1
ATOM 846 C CA . THR A 1 111 ? -6.289 -17.359 4.805 1 91.31 111 THR A CA 1
ATOM 847 C C . THR A 1 111 ? -7.473 -16.422 5.051 1 91.31 111 THR A C 1
ATOM 849 O O . THR A 1 111 ? -7.691 -15.977 6.18 1 91.31 111 THR A O 1
ATOM 852 N N . LEU A 1 112 ? -8.266 -16.234 4.062 1 95.38 112 LEU A N 1
ATOM 853 C CA . LEU A 1 112 ? -9.359 -15.281 4.152 1 95.38 112 LEU A CA 1
ATOM 854 C C . LEU A 1 112 ? -10.477 -15.82 5.047 1 95.38 112 LEU A C 1
ATOM 856 O O . LEU A 1 112 ? -11.133 -15.047 5.754 1 95.38 112 LEU A O 1
ATOM 860 N N . ASN A 1 113 ? -10.672 -17.078 4.969 1 94.38 113 ASN A N 1
ATOM 861 C CA . ASN A 1 113 ? -11.656 -17.672 5.863 1 94.38 113 ASN A CA 1
ATOM 862 C C . ASN A 1 113 ? -11.312 -17.422 7.328 1 94.38 113 ASN A C 1
ATOM 864 O O . ASN A 1 113 ? -12.164 -17.016 8.109 1 94.38 113 ASN A O 1
ATOM 868 N N . TYR A 1 114 ? -10.078 -17.672 7.645 1 94 114 TYR A N 1
ATOM 869 C CA . TYR A 1 114 ? -9.594 -17.422 8.992 1 94 114 TYR A CA 1
ATOM 870 C C . TYR A 1 114 ? -9.766 -15.945 9.359 1 94 114 TYR A C 1
ATOM 872 O O . TYR A 1 114 ? -10.25 -15.625 10.445 1 94 114 TYR A O 1
ATOM 880 N N . LEU A 1 115 ? -9.406 -15.031 8.461 1 96.75 115 LEU A N 1
ATOM 881 C CA . LEU A 1 115 ? -9.43 -13.602 8.75 1 96.75 115 LEU A CA 1
ATOM 882 C C . LEU A 1 115 ? -10.867 -13.109 8.922 1 96.75 115 LEU A C 1
ATOM 884 O O . LEU A 1 115 ? -11.141 -12.289 9.805 1 96.75 115 LEU A O 1
ATOM 888 N N . VAL A 1 116 ? -11.734 -13.57 8.117 1 97.81 116 VAL A N 1
ATOM 889 C CA . VAL A 1 116 ? -13.133 -13.172 8.227 1 97.81 116 VAL A CA 1
ATOM 890 C C . VAL A 1 116 ? -13.68 -13.562 9.602 1 97.81 116 VAL A C 1
ATOM 892 O O . VAL A 1 116 ? -14.273 -12.734 10.289 1 97.81 116 VAL A O 1
ATOM 895 N N . ARG A 1 117 ? -13.445 -14.789 10.008 1 96.69 117 ARG A N 1
ATOM 896 C CA . ARG A 1 117 ? -13.914 -15.258 11.305 1 96.69 117 ARG A CA 1
ATOM 897 C C . ARG A 1 117 ? -13.289 -14.453 12.438 1 96.69 117 ARG A C 1
ATOM 899 O O . ARG A 1 117 ? -13.977 -14.062 13.383 1 96.69 117 ARG A O 1
ATOM 906 N N . ASN A 1 118 ? -12 -14.289 12.312 1 97 118 ASN A N 1
ATOM 907 C CA . ASN A 1 118 ? -11.258 -13.531 13.32 1 97 118 ASN A CA 1
ATOM 908 C C . ASN A 1 118 ? -11.844 -12.133 13.5 1 97 118 ASN A C 1
ATOM 910 O O . ASN A 1 118 ? -12.047 -11.688 14.633 1 97 118 ASN A O 1
ATOM 914 N N . LEU A 1 119 ? -12.133 -11.406 12.43 1 98.31 119 LEU A N 1
ATOM 915 C CA . LEU A 1 119 ? -12.594 -10.023 12.477 1 98.31 119 LEU A CA 1
ATOM 916 C C . LEU A 1 119 ? -14.039 -9.953 12.953 1 98.31 119 LEU A C 1
ATOM 918 O O . LEU A 1 119 ? -14.422 -9.016 13.664 1 98.31 119 LEU A O 1
ATOM 922 N N . LEU A 1 120 ? -14.805 -10.953 12.578 1 98.38 120 LEU A N 1
ATOM 923 C CA . LEU A 1 120 ? -16.172 -11.023 13.094 1 98.38 120 LEU A CA 1
ATOM 924 C C . LEU A 1 120 ? -16.172 -11.266 14.602 1 98.38 120 LEU A C 1
ATOM 926 O O . LEU A 1 120 ? -16.984 -10.68 15.328 1 98.38 120 LEU A O 1
ATOM 930 N N . ASP A 1 121 ? -15.312 -12.094 15.039 1 98.06 121 ASP A N 1
ATOM 931 C CA . ASP A 1 121 ? -15.18 -12.367 16.469 1 98.06 121 ASP A CA 1
ATOM 932 C C . ASP A 1 121 ? -14.789 -11.109 17.234 1 98.06 121 ASP A C 1
ATOM 934 O O . ASP A 1 121 ? -15.07 -10.992 18.438 1 98.06 121 ASP A O 1
ATOM 938 N N . ARG A 1 122 ? -14.203 -10.203 16.562 1 97.94 122 ARG A N 1
ATOM 939 C CA . ARG A 1 122 ? -13.812 -8.922 17.156 1 97.94 122 ARG A CA 1
ATOM 940 C C . ARG A 1 122 ? -14.938 -7.902 17.047 1 97.94 122 ARG A C 1
ATOM 942 O O . ARG A 1 122 ? -14.719 -6.699 17.203 1 97.94 122 ARG A O 1
ATOM 949 N N . LYS A 1 123 ? -16.078 -8.359 16.609 1 98.5 123 LYS A N 1
ATOM 950 C CA . LYS A 1 123 ? -17.328 -7.625 16.641 1 98.5 123 LYS A CA 1
ATOM 951 C C . LYS A 1 123 ? -17.422 -6.625 15.492 1 98.5 123 LYS A C 1
ATOM 953 O O . LYS A 1 123 ? -18.016 -5.562 15.633 1 98.5 123 LYS A O 1
ATOM 958 N N . ALA A 1 124 ? -16.719 -6.859 14.383 1 98.75 124 ALA A N 1
ATOM 959 C CA . ALA A 1 124 ? -16.984 -6.094 13.172 1 98.75 124 ALA A CA 1
ATOM 960 C C . ALA A 1 124 ? -18.453 -6.188 12.766 1 98.75 124 ALA A C 1
ATOM 962 O O . ALA A 1 124 ? -19.062 -7.246 12.898 1 98.75 124 ALA A O 1
ATOM 963 N N . LYS A 1 125 ? -18.984 -5.062 12.305 1 98.62 125 LYS A N 1
ATOM 964 C CA . LYS A 1 125 ? -20.375 -5.047 11.836 1 98.62 125 LYS A CA 1
ATOM 965 C C . LYS A 1 125 ? -20.562 -5.953 10.625 1 98.62 125 LYS A C 1
ATOM 967 O O . LYS A 1 125 ? -21.562 -6.664 10.523 1 98.62 125 LYS A O 1
ATOM 972 N N . SER A 1 126 ? -19.688 -5.898 9.719 1 98.62 126 SER A N 1
ATOM 973 C CA . SER A 1 126 ? -19.641 -6.75 8.531 1 98.62 126 SER A CA 1
ATOM 974 C C . SER A 1 126 ? -18.203 -6.945 8.047 1 98.62 126 SER A C 1
ATOM 976 O O . SER A 1 126 ? -17.328 -6.133 8.352 1 98.62 126 SER A O 1
ATOM 978 N N . VAL A 1 127 ? -17.969 -8.031 7.414 1 98.69 127 VAL A N 1
ATOM 979 C CA . VAL A 1 127 ? -16.688 -8.305 6.762 1 98.69 127 VAL A CA 1
ATOM 980 C C . VAL A 1 127 ? -16.938 -8.805 5.34 1 98.69 127 VAL A C 1
ATOM 982 O O . VAL A 1 127 ? -17.609 -9.812 5.145 1 98.69 127 VAL A O 1
ATOM 985 N N . LYS A 1 128 ? -16.453 -8.094 4.355 1 98.75 128 LYS A N 1
ATOM 986 C CA . LYS A 1 128 ? -16.5 -8.516 2.957 1 98.75 128 LYS A CA 1
ATOM 987 C C . LYS A 1 128 ? -15.094 -8.547 2.35 1 98.75 128 LYS A C 1
ATOM 989 O O . LYS A 1 128 ? -14.141 -8.023 2.934 1 98.75 128 LYS A O 1
ATOM 994 N N . ILE A 1 129 ? -15.008 -9.18 1.193 1 98.69 129 ILE A N 1
ATOM 995 C CA . ILE A 1 129 ? -13.703 -9.406 0.585 1 98.69 129 ILE A CA 1
ATOM 996 C C . ILE A 1 129 ? -13.688 -8.836 -0.832 1 98.69 129 ILE A C 1
ATOM 998 O O . ILE A 1 129 ? -14.641 -9.023 -1.596 1 98.69 129 ILE A O 1
ATOM 1002 N N . ALA A 1 130 ? -12.68 -8.062 -1.122 1 98.88 130 ALA A N 1
ATOM 1003 C CA . ALA A 1 130 ? -12.312 -7.688 -2.484 1 98.88 130 ALA A CA 1
ATOM 1004 C C . ALA A 1 130 ? -10.984 -8.32 -2.893 1 98.88 130 ALA A C 1
ATOM 1006 O O . ALA A 1 130 ? -10.031 -8.336 -2.109 1 98.88 130 ALA A O 1
ATOM 1007 N N . THR A 1 131 ? -10.914 -8.898 -4.059 1 98.75 131 THR A N 1
ATOM 1008 C CA . THR A 1 131 ? -9.664 -9.453 -4.562 1 98.75 131 THR A CA 1
ATOM 1009 C C . THR A 1 131 ? -9.445 -9.055 -6.02 1 98.75 131 THR A C 1
ATOM 1011 O O . THR A 1 131 ? -10.406 -8.867 -6.77 1 98.75 131 THR A O 1
ATOM 1014 N N . LEU A 1 132 ? -8.172 -8.891 -6.352 1 98.81 132 LEU A N 1
ATOM 1015 C CA . LEU A 1 132 ? -7.859 -8.586 -7.742 1 98.81 132 LEU A CA 1
ATOM 1016 C C . LEU A 1 132 ? -8.062 -9.805 -8.633 1 98.81 132 LEU A C 1
ATOM 1018 O O . LEU A 1 132 ? -8.68 -9.711 -9.695 1 98.81 132 LEU A O 1
ATOM 1022 N N . LEU A 1 133 ? -7.539 -10.945 -8.156 1 98.62 133 LEU A N 1
ATOM 1023 C CA . LEU A 1 133 ? -7.625 -12.18 -8.922 1 98.62 133 LEU A CA 1
ATOM 1024 C C . LEU A 1 133 ? -8.328 -13.273 -8.125 1 98.62 133 LEU A C 1
ATOM 1026 O O . LEU A 1 133 ? -8.055 -13.445 -6.934 1 98.62 133 LEU A O 1
ATOM 1030 N N . ASP A 1 134 ? -9.18 -13.969 -8.758 1 97.44 134 ASP A N 1
ATOM 1031 C CA . ASP A 1 134 ? -9.906 -15.094 -8.172 1 97.44 134 ASP A CA 1
ATOM 1032 C C . ASP A 1 134 ? -9.672 -16.375 -8.961 1 97.44 134 ASP A C 1
ATOM 1034 O O . ASP A 1 134 ? -9.789 -16.375 -10.188 1 97.44 134 ASP A O 1
ATOM 1038 N N . LYS A 1 135 ? -9.219 -17.469 -8.234 1 94.94 135 LYS A N 1
ATOM 1039 C CA . LYS A 1 135 ? -9.109 -18.797 -8.812 1 94.94 135 LYS A CA 1
ATOM 1040 C C . LYS A 1 135 ? -10.133 -19.75 -8.211 1 94.94 135 LYS A C 1
ATOM 1042 O O . LYS A 1 135 ? -9.797 -20.578 -7.367 1 94.94 135 LYS A O 1
ATOM 1047 N N . PRO A 1 136 ? -11.273 -19.719 -8.766 1 89.44 136 PRO A N 1
ATOM 1048 C CA . PRO A 1 136 ? -12.336 -20.516 -8.133 1 89.44 136 PRO A CA 1
ATOM 1049 C C . PRO A 1 136 ? -12.07 -22.016 -8.195 1 89.44 136 PRO A C 1
ATOM 1051 O O . PRO A 1 136 ? -12.484 -22.75 -7.301 1 89.44 136 PRO A O 1
ATOM 1054 N N . ASP A 1 137 ? -11.367 -22.484 -9.164 1 88.38 137 ASP A N 1
ATOM 1055 C CA . ASP A 1 137 ? -11.117 -23.906 -9.359 1 88.38 137 ASP A CA 1
ATOM 1056 C C . ASP A 1 137 ? -10.18 -24.453 -8.289 1 88.38 137 ASP A C 1
ATOM 1058 O O . ASP A 1 137 ? -10.094 -25.672 -8.094 1 88.38 137 ASP A O 1
ATOM 1062 N N . ARG A 1 138 ? -9.547 -23.531 -7.59 1 84.19 138 ARG A N 1
ATOM 1063 C CA . ARG A 1 138 ? -8.586 -23.953 -6.582 1 84.19 138 ARG A CA 1
ATOM 1064 C C . ARG A 1 138 ? -9.148 -23.797 -5.176 1 84.19 138 ARG A C 1
ATOM 1066 O O . ARG A 1 138 ? -8.445 -24.031 -4.188 1 84.19 138 ARG A O 1
ATOM 1073 N N . ARG A 1 139 ? -10.406 -23.516 -5.113 1 85.69 139 ARG A N 1
ATOM 1074 C CA . ARG A 1 139 ? -11.031 -23.234 -3.826 1 85.69 139 ARG A CA 1
ATOM 1075 C C . ARG A 1 139 ? -11.203 -24.516 -3.01 1 85.69 139 ARG A C 1
ATOM 1077 O O . ARG A 1 139 ? -11.766 -25.5 -3.498 1 85.69 139 ARG A O 1
ATOM 1084 N N . THR A 1 140 ? -10.672 -24.547 -1.816 1 84 140 THR A N 1
ATOM 1085 C CA . THR A 1 140 ? -10.836 -25.688 -0.93 1 84 140 THR A CA 1
ATOM 1086 C C . THR A 1 140 ? -11.578 -25.281 0.34 1 84 140 THR A C 1
ATOM 1088 O O . THR A 1 140 ? -12.102 -26.141 1.06 1 84 140 THR A O 1
ATOM 1091 N N . ASN A 1 141 ? -11.562 -23.984 0.636 1 84.44 141 ASN A N 1
ATOM 1092 C CA . ASN A 1 141 ? -12.289 -23.422 1.769 1 84.44 141 ASN A CA 1
ATOM 1093 C C . ASN A 1 141 ? -13.336 -22.422 1.314 1 84.44 141 ASN A C 1
ATOM 1095 O O . ASN A 1 141 ? -13.07 -21.578 0.455 1 84.44 141 ASN A O 1
ATOM 1099 N N . GLU A 1 142 ? -14.391 -22.594 1.879 1 83.5 142 GLU A N 1
ATOM 1100 C CA . GLU A 1 142 ? -15.477 -21.719 1.462 1 83.5 142 GLU A CA 1
ATOM 1101 C C . GLU A 1 142 ? -15.258 -20.281 1.958 1 83.5 142 GLU A C 1
ATOM 1103 O O . GLU A 1 142 ? -15.109 -20.062 3.16 1 83.5 142 GLU A O 1
ATOM 1108 N N . VAL A 1 143 ? -15.078 -19.391 1.047 1 91.25 143 VAL A N 1
ATOM 1109 C CA . VAL A 1 143 ? -15.039 -17.953 1.326 1 91.25 143 VAL A CA 1
ATOM 1110 C C . VAL A 1 143 ? -15.766 -17.203 0.221 1 91.25 143 VAL A C 1
ATOM 1112 O O . VAL A 1 143 ? -15.547 -17.453 -0.965 1 91.25 143 VAL A O 1
ATOM 1115 N N . GLU A 1 144 ? -16.641 -16.453 0.638 1 93.81 144 GLU A N 1
ATOM 1116 C CA . GLU A 1 144 ? -17.359 -15.633 -0.333 1 93.81 144 GLU A CA 1
ATOM 1117 C C . GLU A 1 144 ? -16.578 -14.375 -0.683 1 93.81 144 GLU A C 1
ATOM 1119 O O . GLU A 1 144 ? -16.25 -13.578 0.199 1 93.81 144 GLU A O 1
ATOM 1124 N N . VAL A 1 145 ? -16.281 -14.219 -1.912 1 96.75 145 VAL A N 1
ATOM 1125 C CA . VAL A 1 145 ? -15.625 -13.016 -2.416 1 96.75 145 VAL A CA 1
ATOM 1126 C C . VAL A 1 145 ? -16.656 -12.109 -3.082 1 96.75 145 VAL A C 1
ATOM 1128 O O . VAL A 1 145 ? -17.188 -12.43 -4.148 1 96.75 145 VAL A O 1
ATOM 1131 N N . GLN A 1 146 ? -16.922 -11.016 -2.488 1 98.19 146 GLN A N 1
ATOM 1132 C CA . GLN A 1 146 ? -18.016 -10.148 -2.926 1 98.19 146 GLN A CA 1
ATOM 1133 C C . GLN A 1 146 ? -17.594 -9.289 -4.109 1 98.19 146 GLN A C 1
ATOM 1135 O O . GLN A 1 146 ? -18.391 -9.016 -5.008 1 98.19 146 GLN A O 1
ATOM 1140 N N . PHE A 1 147 ? -16.344 -8.773 -4.098 1 98.69 147 PHE A N 1
ATOM 1141 C CA . PHE A 1 147 ? -15.852 -7.879 -5.141 1 98.69 147 PHE A CA 1
ATOM 1142 C C . PHE A 1 147 ? -14.648 -8.492 -5.844 1 98.69 147 PHE A C 1
ATOM 1144 O O . PHE A 1 147 ? -13.539 -8.484 -5.305 1 98.69 147 PHE A O 1
ATOM 1151 N N . LYS A 1 148 ? -14.891 -8.953 -7.062 1 98.06 148 LYS A N 1
ATOM 1152 C CA . LYS A 1 148 ? -13.859 -9.664 -7.816 1 98.06 148 LYS A CA 1
ATOM 1153 C C . LYS A 1 148 ? -13.359 -8.82 -8.992 1 98.06 148 LYS A C 1
ATOM 1155 O O . LYS A 1 148 ? -14.164 -8.273 -9.75 1 98.06 148 LYS A O 1
ATOM 1160 N N . GLY A 1 149 ? -12.062 -8.719 -9.047 1 98.75 149 GLY A N 1
ATOM 1161 C CA . GLY A 1 149 ? -11.5 -8.117 -10.242 1 98.75 149 GLY A CA 1
ATOM 1162 C C . GLY A 1 149 ? -11.617 -9 -11.469 1 98.75 149 GLY A C 1
ATOM 1163 O O . GLY A 1 149 ? -12.508 -8.812 -12.305 1 98.75 149 GLY A O 1
ATOM 1164 N N . PHE A 1 150 ? -10.773 -10.125 -11.43 1 98.69 150 PHE A N 1
ATOM 1165 C CA . PHE A 1 150 ? -10.734 -11.031 -12.57 1 98.69 150 PHE A CA 1
ATOM 1166 C C . PHE A 1 150 ? -10.742 -12.484 -12.102 1 98.69 150 PHE A C 1
ATOM 1168 O O . PHE A 1 150 ? -10.102 -12.828 -11.109 1 98.69 150 PHE A O 1
ATOM 1175 N N . THR A 1 151 ? -11.477 -13.297 -12.805 1 97.75 151 THR A N 1
ATOM 1176 C CA . THR A 1 151 ? -11.297 -14.734 -12.68 1 97.75 151 THR A CA 1
ATOM 1177 C C . THR A 1 151 ? -10.18 -15.227 -13.586 1 97.75 151 THR A C 1
ATOM 1179 O O . THR A 1 151 ? -10.156 -14.906 -14.781 1 97.75 151 THR A O 1
ATOM 1182 N N . VAL A 1 152 ? -9.211 -15.93 -13.008 1 96.81 152 VAL A N 1
ATOM 1183 C CA . VAL A 1 152 ? -8.039 -16.312 -13.789 1 96.81 152 VAL A CA 1
ATOM 1184 C C . VAL A 1 152 ? -7.809 -17.812 -13.688 1 96.81 152 VAL A C 1
ATOM 1186 O O . VAL A 1 152 ? -8.25 -18.453 -12.734 1 96.81 152 VAL A O 1
ATOM 1189 N N . PRO A 1 153 ? -7.113 -18.391 -14.68 1 93.06 153 PRO A N 1
ATOM 1190 C CA . PRO A 1 153 ? -6.812 -19.812 -14.648 1 93.06 153 PRO A CA 1
ATOM 1191 C C . PRO A 1 153 ? -5.762 -20.188 -13.602 1 9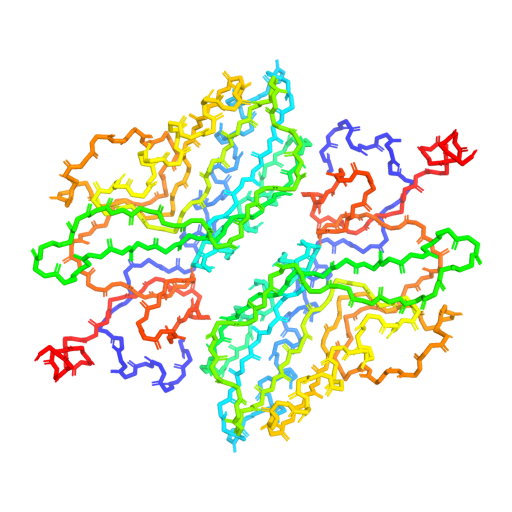3.06 153 PRO A C 1
ATOM 1193 O O . PRO A 1 153 ? -5.172 -19.297 -12.984 1 93.06 153 PRO A O 1
ATOM 1196 N N . ASN A 1 154 ? -5.641 -21.422 -13.414 1 91.56 154 ASN A N 1
ATOM 1197 C CA . ASN A 1 154 ? -4.637 -21.922 -12.477 1 91.56 154 ASN A CA 1
ATOM 1198 C C . ASN A 1 154 ? -3.236 -21.875 -13.086 1 91.56 154 ASN A C 1
ATOM 1200 O O . ASN A 1 154 ? -2.668 -22.922 -13.422 1 91.56 154 ASN A O 1
ATOM 1204 N N . GLU A 1 155 ? -2.752 -20.781 -13.297 1 91.62 155 GLU A N 1
ATOM 1205 C CA . GLU A 1 155 ? -1.399 -20.516 -13.773 1 91.62 155 GLU A CA 1
ATOM 1206 C C . GLU A 1 155 ? -0.578 -19.781 -12.719 1 91.62 155 GLU A C 1
ATOM 1208 O O . GLU A 1 155 ? -1.129 -19.25 -11.75 1 91.62 155 GLU A O 1
ATOM 1213 N N . PHE A 1 156 ? 0.697 -19.875 -12.945 1 92.94 156 PHE A N 1
ATOM 1214 C CA . PHE A 1 156 ? 1.578 -19.094 -12.078 1 92.94 156 PHE A CA 1
ATOM 1215 C C . PHE A 1 156 ? 1.642 -17.641 -12.523 1 92.94 156 PHE A C 1
ATOM 1217 O O . PHE A 1 156 ? 2.193 -17.344 -13.586 1 92.94 156 PHE A O 1
ATOM 1224 N N . ILE A 1 157 ? 1.065 -16.797 -11.711 1 96 157 ILE A N 1
ATOM 1225 C CA . ILE A 1 157 ? 0.825 -15.422 -12.125 1 96 157 ILE A CA 1
ATOM 1226 C C . ILE A 1 157 ? 1.678 -14.469 -11.289 1 96 157 ILE A C 1
ATOM 1228 O O . ILE A 1 157 ? 1.829 -14.664 -10.078 1 96 157 ILE A O 1
ATOM 1232 N N . VAL A 1 158 ? 2.275 -13.453 -11.922 1 96.38 158 VAL A N 1
ATOM 1233 C CA . VAL A 1 158 ? 3.064 -12.422 -11.25 1 96.38 158 VAL A CA 1
ATOM 1234 C C . VAL A 1 158 ? 2.643 -11.039 -11.75 1 96.38 158 VAL A C 1
ATOM 1236 O O . VAL A 1 158 ? 1.912 -10.93 -12.742 1 96.38 158 VAL A O 1
ATOM 1239 N N . GLY A 1 159 ? 3.072 -10.016 -11.016 1 96.75 159 GLY A N 1
ATOM 1240 C CA . GLY A 1 159 ? 2.803 -8.641 -11.414 1 96.75 159 GLY A CA 1
ATOM 1241 C C . GLY A 1 159 ? 1.723 -7.98 -10.578 1 96.75 159 GLY A C 1
ATOM 1242 O O . GLY A 1 159 ? 0.914 -8.664 -9.945 1 96.75 159 GLY A O 1
ATOM 1243 N N . TYR A 1 160 ? 1.807 -6.664 -10.531 1 97.69 160 TYR A N 1
ATOM 1244 C CA . TYR A 1 160 ? 0.844 -5.82 -9.836 1 97.69 160 TYR A CA 1
ATOM 1245 C C . TYR A 1 160 ? 0.68 -6.258 -8.383 1 97.69 160 TYR A C 1
ATOM 1247 O O . TYR A 1 160 ? -0.442 -6.441 -7.91 1 97.69 160 TYR A O 1
ATOM 1255 N N . GLY A 1 161 ? 1.785 -6.555 -7.781 1 97 161 GLY A N 1
ATOM 1256 C CA . GLY A 1 161 ? 1.805 -6.953 -6.383 1 97 161 GLY A CA 1
ATOM 1257 C C . GLY A 1 161 ? 2.066 -8.438 -6.191 1 97 161 GLY A C 1
ATOM 1258 O O . GLY A 1 161 ? 2.574 -8.852 -5.148 1 97 161 GLY A O 1
ATOM 1259 N N . LEU A 1 162 ? 1.717 -9.273 -7.164 1 96.38 162 LEU A N 1
ATOM 1260 C CA . LEU A 1 162 ? 1.946 -10.719 -7.105 1 96.38 162 LEU A CA 1
ATOM 1261 C C . LEU A 1 162 ? 3.406 -11.047 -7.395 1 96.38 162 LEU A C 1
ATOM 1263 O O . LEU A 1 162 ? 4.023 -10.438 -8.273 1 96.38 162 LEU A O 1
ATOM 1267 N N . ASP A 1 163 ? 3.889 -12.055 -6.656 1 94.38 163 ASP A N 1
ATOM 1268 C CA . ASP A 1 163 ? 5.324 -12.281 -6.781 1 94.38 163 ASP A CA 1
ATOM 1269 C C . ASP A 1 163 ? 5.625 -13.758 -7.059 1 94.38 163 ASP A C 1
ATOM 1271 O O . ASP A 1 163 ? 4.742 -14.609 -6.938 1 94.38 163 ASP A O 1
ATOM 1275 N N . PHE A 1 164 ? 6.836 -13.969 -7.527 1 91.56 164 PHE A N 1
ATOM 1276 C CA . PHE A 1 164 ? 7.562 -15.227 -7.41 1 91.56 164 PHE A CA 1
ATOM 1277 C C . PHE A 1 164 ? 8.891 -15.016 -6.691 1 91.56 164 PHE A C 1
ATOM 1279 O O . PHE A 1 164 ? 9.742 -14.25 -7.152 1 91.56 164 PHE A O 1
ATOM 1286 N N . ALA A 1 165 ? 8.969 -15.641 -5.527 1 87.62 165 ALA A N 1
ATOM 1287 C CA . ALA A 1 165 ? 10.188 -15.523 -4.734 1 87.62 165 ALA A CA 1
ATOM 1288 C C . ALA A 1 165 ? 10.531 -14.062 -4.457 1 87.62 165 ALA A C 1
ATOM 1290 O O . ALA A 1 165 ? 11.672 -13.633 -4.629 1 87.62 165 ALA A O 1
ATOM 1291 N N . GLN A 1 166 ? 9.5 -13.258 -4.254 1 88 166 GLN A N 1
ATOM 1292 C CA . GLN A 1 166 ? 9.602 -11.867 -3.836 1 88 166 GLN A CA 1
ATOM 1293 C C . GLN A 1 166 ? 10.016 -10.969 -5 1 88 166 GLN A C 1
ATOM 1295 O O . GLN A 1 166 ? 10.398 -9.812 -4.797 1 88 166 GLN A O 1
ATOM 1300 N N . GLU A 1 167 ? 9.906 -11.539 -6.156 1 89.38 167 GLU A N 1
ATOM 1301 C CA . GLU A 1 167 ? 10.25 -10.781 -7.355 1 89.38 167 GLU A CA 1
ATOM 1302 C C . GLU A 1 167 ? 9.008 -10.5 -8.203 1 89.38 167 GLU A C 1
ATOM 1304 O O . GLU A 1 167 ? 7.945 -11.078 -7.965 1 89.38 167 GLU A O 1
ATOM 1309 N N . PHE A 1 168 ? 9.102 -9.523 -9.07 1 93.25 168 PHE A N 1
ATOM 1310 C CA . PHE A 1 168 ? 8.172 -9.266 -10.164 1 93.25 168 PHE A CA 1
ATOM 1311 C C . PHE A 1 168 ? 6.992 -8.43 -9.695 1 93.25 168 PHE A C 1
ATOM 1313 O O . PHE A 1 168 ? 6.113 -8.086 -10.484 1 93.25 168 PHE A O 1
ATOM 1320 N N . ARG A 1 169 ? 6.949 -8.055 -8.445 1 94.5 169 ARG A N 1
ATOM 1321 C CA . ARG A 1 169 ? 5.777 -7.379 -7.898 1 94.5 169 ARG A CA 1
ATOM 1322 C C . ARG A 1 169 ? 5.512 -6.066 -8.633 1 94.5 169 ARG A C 1
ATOM 1324 O O . ARG A 1 169 ? 4.367 -5.621 -8.719 1 94.5 169 ARG A O 1
ATOM 1331 N N . ASN A 1 170 ? 6.535 -5.445 -9.18 1 95.44 170 ASN A N 1
ATOM 1332 C CA . ASN A 1 170 ? 6.367 -4.082 -9.672 1 95.44 170 ASN A CA 1
ATOM 1333 C C . ASN A 1 170 ? 6.113 -4.059 -11.172 1 95.44 170 ASN A C 1
ATOM 1335 O O . ASN A 1 170 ? 6.16 -2.998 -11.797 1 95.44 170 ASN A O 1
ATOM 1339 N N . ILE A 1 171 ? 5.895 -5.266 -11.766 1 95.06 171 ILE A N 1
ATOM 1340 C CA . ILE A 1 171 ? 5.375 -5.293 -13.133 1 95.06 171 ILE A CA 1
ATOM 1341 C C . ILE A 1 171 ? 3.963 -4.711 -13.156 1 95.06 171 ILE A C 1
ATOM 1343 O O . ILE A 1 171 ? 3.127 -5.059 -12.32 1 95.06 171 ILE A O 1
ATOM 1347 N N . GLU A 1 172 ? 3.668 -3.791 -14.047 1 96.25 172 GLU A N 1
ATOM 1348 C CA . GLU A 1 172 ? 2.391 -3.088 -14.031 1 96.25 172 GLU A CA 1
ATOM 1349 C C . GLU A 1 172 ? 1.273 -3.961 -14.602 1 96.25 172 GLU A C 1
ATOM 1351 O O . GLU A 1 172 ? 0.095 -3.73 -14.312 1 96.25 172 GLU A O 1
ATOM 1356 N N . ASP A 1 173 ? 1.671 -4.996 -15.406 1 96.94 173 ASP A N 1
ATOM 1357 C CA . ASP A 1 173 ? 0.719 -5.957 -15.961 1 96.94 173 ASP A CA 1
ATOM 1358 C C . ASP A 1 173 ? 0.647 -7.215 -15.102 1 96.94 173 ASP A C 1
ATOM 1360 O O . ASP A 1 173 ? 1.569 -7.504 -14.336 1 96.94 173 ASP A O 1
ATOM 1364 N N . ILE A 1 174 ? -0.417 -7.898 -15.211 1 97.5 174 ILE A N 1
ATOM 1365 C CA . ILE A 1 174 ? -0.496 -9.266 -14.695 1 97.5 174 ILE A CA 1
ATOM 1366 C C . ILE A 1 174 ? 0.001 -10.242 -15.758 1 97.5 174 ILE A C 1
ATOM 1368 O O . ILE A 1 174 ? -0.49 -10.242 -16.891 1 97.5 174 ILE A O 1
ATOM 1372 N N . CYS A 1 175 ? 0.969 -11.094 -15.367 1 96.81 175 CYS A N 1
ATOM 1373 C CA . CYS A 1 175 ? 1.645 -11.945 -16.344 1 96.81 175 CYS A CA 1
ATOM 1374 C C . CYS A 1 175 ? 1.692 -13.391 -15.867 1 96.81 175 CYS A C 1
ATOM 1376 O O . CYS A 1 175 ? 1.647 -13.656 -14.664 1 96.81 175 CYS A O 1
ATOM 1378 N N . VAL A 1 176 ? 1.749 -14.242 -16.828 1 96.12 176 VAL A N 1
ATOM 1379 C CA . VAL A 1 176 ? 2.039 -15.648 -16.547 1 96.12 176 VAL A CA 1
ATOM 1380 C C . VAL A 1 176 ? 3.545 -15.891 -16.609 1 96.12 176 VAL A C 1
ATOM 1382 O O . VAL A 1 176 ? 4.207 -15.484 -17.562 1 96.12 176 VAL A O 1
ATOM 1385 N N . LEU A 1 177 ? 4.047 -16.469 -15.57 1 94.19 177 LEU A N 1
ATOM 1386 C CA . LEU A 1 177 ? 5.473 -16.781 -15.531 1 94.19 177 LEU A CA 1
ATOM 1387 C C . LEU A 1 177 ? 5.77 -18.047 -16.328 1 94.19 177 LEU A C 1
ATOM 1389 O O . LEU A 1 177 ? 5.02 -19.031 -16.234 1 94.19 177 LEU A O 1
ATOM 1393 N N . LYS A 1 178 ? 6.906 -18.016 -17.047 1 92.44 178 LYS A N 1
ATOM 1394 C CA . LYS A 1 178 ? 7.336 -19.203 -17.766 1 92.44 178 LYS A CA 1
ATOM 1395 C C . LYS A 1 178 ? 7.609 -20.359 -16.781 1 92.44 178 LYS A C 1
ATOM 1397 O O . LYS A 1 178 ? 8.188 -20.141 -15.719 1 92.44 178 LYS A O 1
ATOM 1402 N N . LYS A 1 179 ? 7.273 -21.516 -17.188 1 88.94 179 LYS A N 1
ATOM 1403 C CA . LYS A 1 179 ? 7.457 -22.719 -16.359 1 88.94 179 LYS A CA 1
ATOM 1404 C C . LYS A 1 179 ? 8.93 -22.922 -16.031 1 88.94 179 LYS A C 1
ATOM 1406 O O . LYS A 1 179 ? 9.258 -23.375 -14.938 1 88.94 179 LYS A O 1
ATOM 1411 N N . SER A 1 180 ? 9.773 -22.594 -16.984 1 86.56 180 SER A N 1
ATOM 1412 C CA . SER A 1 180 ? 11.203 -22.797 -16.812 1 86.56 180 SER A CA 1
ATOM 1413 C C . SER A 1 180 ? 11.742 -21.984 -15.641 1 86.56 180 SER A C 1
ATOM 1415 O O . SER A 1 180 ? 12.805 -22.297 -15.094 1 86.56 180 SER A O 1
ATOM 1417 N N . TYR A 1 181 ? 11.031 -21.031 -15.289 1 82.69 181 TYR A N 1
ATOM 1418 C CA . TYR A 1 181 ? 11.477 -20.141 -14.227 1 82.69 181 TYR A CA 1
ATOM 1419 C C . TYR A 1 181 ? 11.203 -20.75 -12.859 1 82.69 181 TYR A C 1
ATOM 1421 O O . TYR A 1 181 ? 11.922 -20.469 -11.891 1 82.69 181 TYR A O 1
ATOM 1429 N N . TYR A 1 182 ? 10.195 -21.547 -12.75 1 79.12 182 TYR A N 1
ATOM 1430 C CA . TYR A 1 182 ? 9.875 -22.031 -11.414 1 79.12 182 TYR A CA 1
ATOM 1431 C C . TYR A 1 182 ? 9.969 -23.562 -11.352 1 79.12 182 TYR A C 1
ATOM 1433 O O . TYR A 1 182 ? 9.914 -24.141 -10.266 1 79.12 182 TYR A O 1
ATOM 1441 N N . GLU A 1 183 ? 9.945 -24.312 -12.516 1 72.38 183 GLU A N 1
ATOM 1442 C CA . GLU A 1 183 ? 10.094 -25.766 -12.5 1 72.38 183 GLU A CA 1
ATOM 1443 C C . GLU A 1 183 ? 11.484 -26.172 -12.016 1 72.38 183 GLU A C 1
ATOM 1445 O O . GLU A 1 183 ? 11.664 -27.281 -11.5 1 72.38 183 GLU A O 1
ATOM 1450 N N . LYS A 1 184 ? 12.469 -25.438 -12.297 1 60.75 184 LYS A N 1
ATOM 1451 C CA . LYS A 1 184 ? 13.75 -25.891 -11.75 1 60.75 184 LYS A CA 1
ATOM 1452 C C . LYS A 1 184 ? 13.766 -25.781 -10.227 1 60.75 184 LYS A C 1
ATOM 1454 O O . LYS A 1 184 ? 14.562 -26.453 -9.562 1 60.75 184 LYS A O 1
ATOM 1459 N N . GLU A 1 185 ? 13.016 -24.844 -9.789 1 48.16 185 GLU A N 1
ATOM 1460 C CA . GLU A 1 185 ? 13.016 -24.641 -8.344 1 48.16 185 GLU A CA 1
ATOM 1461 C C . GLU A 1 185 ? 12.125 -25.672 -7.637 1 48.16 185 GLU A C 1
ATOM 1463 O O . GLU A 1 185 ? 12.156 -25.781 -6.41 1 48.16 185 GLU A O 1
ATOM 1468 N N . ILE A 1 186 ? 11.148 -26.469 -8.43 1 41.28 186 ILE A N 1
ATOM 1469 C CA . ILE A 1 186 ? 10.43 -27.562 -7.781 1 41.28 186 ILE A CA 1
ATOM 1470 C C . ILE A 1 186 ? 11.266 -28.844 -7.859 1 41.28 186 ILE A C 1
ATOM 1472 O O . ILE A 1 186 ? 11.836 -29.156 -8.906 1 41.28 186 ILE A O 1
ATOM 1476 N N . MET B 1 1 ? -14.18 15.922 -6.219 1 45.75 1 MET B N 1
ATOM 1477 C CA . MET B 1 1 ? -13.891 15.648 -4.809 1 45.75 1 MET B CA 1
ATOM 1478 C C . MET B 1 1 ? -15.094 15 -4.129 1 45.75 1 MET B C 1
ATOM 1480 O O . MET B 1 1 ? -16.234 15.289 -4.48 1 45.75 1 MET B O 1
ATOM 1484 N N . LYS B 1 2 ? -14.805 13.953 -3.357 1 57.38 2 LYS B N 1
ATOM 1485 C CA . LYS B 1 2 ? -15.875 13.219 -2.691 1 57.38 2 LYS B CA 1
ATOM 1486 C C . LYS B 1 2 ? -16.766 14.164 -1.896 1 57.38 2 LYS B C 1
ATOM 1488 O O . LYS B 1 2 ? -16.281 15.094 -1.251 1 57.38 2 LYS B O 1
ATOM 1493 N N . SER B 1 3 ? -18.031 14.352 -2.223 1 51.78 3 SER B N 1
ATOM 1494 C CA . SER B 1 3 ? -18.984 15.359 -1.785 1 51.78 3 SER B CA 1
ATOM 1495 C C . SER B 1 3 ? -18.75 15.75 -0.33 1 51.78 3 SER B C 1
ATOM 1497 O O . SER B 1 3 ? -18.688 16.938 -0.004 1 51.78 3 SER B O 1
ATOM 1499 N N . ASN B 1 4 ? -18.891 14.875 0.707 1 52.75 4 ASN B N 1
ATOM 1500 C CA . ASN B 1 4 ? -18.844 15.203 2.127 1 52.75 4 ASN B CA 1
ATOM 1501 C C . ASN B 1 4 ? -17.438 15.672 2.541 1 52.75 4 ASN B C 1
ATOM 1503 O O . ASN B 1 4 ? -17.281 16.375 3.535 1 52.75 4 ASN B O 1
ATOM 1507 N N . LEU B 1 5 ? -16.406 15.258 1.77 1 60.94 5 LEU B N 1
ATOM 1508 C CA . LEU B 1 5 ? -15.023 15.633 2.031 1 60.94 5 LEU B CA 1
ATOM 1509 C C . LEU B 1 5 ? -14.758 17.062 1.578 1 60.94 5 LEU B C 1
ATOM 1511 O O . LEU B 1 5 ? -13.875 17.734 2.125 1 60.94 5 LEU B O 1
ATOM 1515 N N . CYS B 1 6 ? -15.68 17.516 0.955 1 63.16 6 CYS B N 1
ATOM 1516 C CA . CYS B 1 6 ? -15.539 18.844 0.368 1 63.16 6 CYS B CA 1
ATOM 1517 C C . CYS B 1 6 ? -15.641 19.922 1.435 1 63.16 6 CYS B C 1
ATOM 1519 O O . CYS B 1 6 ? -14.938 20.938 1.368 1 63.16 6 CYS B O 1
ATOM 1521 N N . ASP B 1 7 ? -16.281 19.547 2.549 1 81.44 7 ASP B N 1
ATOM 1522 C CA . ASP B 1 7 ? -16.5 20.609 3.537 1 81.44 7 ASP B CA 1
ATOM 1523 C C . ASP B 1 7 ? -15.289 20.75 4.461 1 81.44 7 ASP B C 1
ATOM 1525 O O . ASP B 1 7 ? -15.094 21.797 5.078 1 81.44 7 ASP B O 1
ATOM 1529 N N . ALA B 1 8 ? -14.516 19.75 4.543 1 87.38 8 ALA B N 1
ATOM 1530 C CA . ALA B 1 8 ? -13.383 19.75 5.469 1 87.38 8 ALA B CA 1
ATOM 1531 C C . ALA B 1 8 ? -12.141 20.328 4.805 1 87.38 8 ALA B C 1
ATOM 1533 O O . ALA B 1 8 ? -11.188 20.703 5.488 1 87.38 8 ALA B O 1
ATOM 1534 N N . VAL B 1 9 ? -12.188 20.469 3.523 1 90.62 9 VAL B N 1
ATOM 1535 C CA . VAL B 1 9 ? -11.016 20.828 2.738 1 90.62 9 VAL B CA 1
ATOM 1536 C C . VAL B 1 9 ? -11.023 22.328 2.457 1 90.62 9 VAL B C 1
ATOM 1538 O O . VAL B 1 9 ? -12.023 22.875 1.991 1 90.62 9 VAL B O 1
ATOM 1541 N N . GLU B 1 10 ? -9.977 23.031 2.885 1 93 10 GLU B N 1
ATOM 1542 C CA . GLU B 1 10 ? -9.82 24.453 2.59 1 93 10 GLU B CA 1
ATOM 1543 C C . GLU B 1 10 ? -9.516 24.672 1.114 1 93 10 GLU B C 1
ATOM 1545 O O . GLU B 1 10 ? -10.102 25.547 0.478 1 93 10 GLU B O 1
ATOM 1550 N N . LYS B 1 11 ? -8.586 23.891 0.599 1 94.81 11 LYS B N 1
ATOM 1551 C CA . LYS B 1 11 ? -8.195 24 -0.803 1 94.81 11 LYS B CA 1
ATOM 1552 C C . LYS B 1 11 ? -7.43 22.766 -1.257 1 94.81 11 LYS B C 1
ATOM 1554 O O . LYS B 1 11 ? -6.852 22.047 -0.435 1 94.81 11 LYS B O 1
ATOM 1559 N N . VAL B 1 12 ? -7.488 22.562 -2.592 1 96 12 VAL B N 1
ATOM 1560 C CA . VAL B 1 12 ? -6.617 21.562 -3.211 1 96 12 VAL B CA 1
ATOM 1561 C C . VAL B 1 12 ? -5.219 22.141 -3.4 1 96 12 VAL B C 1
ATOM 1563 O O . VAL B 1 12 ? -5.055 23.188 -4.043 1 96 12 VAL B O 1
ATOM 1566 N N . LEU B 1 13 ? -4.27 21.547 -2.723 1 96.88 13 LEU B N 1
ATOM 1567 C CA . LEU B 1 13 ? -2.885 22 -2.84 1 96.88 13 LEU B CA 1
ATOM 1568 C C . LEU B 1 13 ? -2.225 21.406 -4.078 1 96.88 13 LE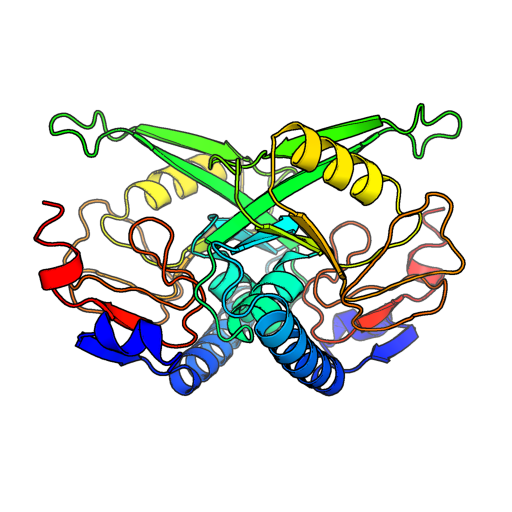U B C 1
ATOM 1570 O O . LEU B 1 13 ? -1.524 22.109 -4.812 1 96.88 13 LEU B O 1
ATOM 1574 N N . ILE B 1 14 ? -2.355 20.125 -4.34 1 98.06 14 ILE B N 1
ATOM 1575 C CA . ILE B 1 14 ? -1.805 19.406 -5.484 1 98.06 14 ILE B CA 1
ATOM 1576 C C . ILE B 1 14 ? -2.848 18.438 -6.043 1 98.06 14 ILE B C 1
ATOM 1578 O O . ILE B 1 14 ? -3.223 17.469 -5.383 1 98.06 14 ILE B O 1
ATOM 1582 N N . PRO B 1 15 ? -3.297 18.625 -7.297 1 97.88 15 PRO B N 1
ATOM 1583 C CA . PRO B 1 15 ? -4.293 17.719 -7.883 1 97.88 15 PRO B CA 1
ATOM 1584 C C . PRO B 1 15 ? -3.705 16.375 -8.281 1 97.88 15 PRO B C 1
ATOM 1586 O O . PRO B 1 15 ? -2.506 16.266 -8.547 1 97.88 15 PRO B O 1
ATOM 1589 N N . LYS B 1 16 ? -4.527 15.398 -8.367 1 97.56 16 LYS B N 1
ATOM 1590 C CA . LYS B 1 16 ? -4.148 14.031 -8.711 1 97.56 16 LYS B CA 1
ATOM 1591 C C . LYS B 1 16 ? -3.289 14 -9.969 1 97.56 16 LYS B C 1
ATOM 1593 O O . LYS B 1 16 ? -2.305 13.258 -10.039 1 97.56 16 LYS B O 1
ATOM 1598 N N . SER B 1 17 ? -3.646 14.75 -10.938 1 98.06 17 SER B N 1
ATOM 1599 C CA . SER B 1 17 ? -2.93 14.734 -12.203 1 98.06 17 SER B CA 1
ATOM 1600 C C . SER B 1 17 ? -1.471 15.148 -12.023 1 98.06 17 SER B C 1
ATOM 1602 O O . SER B 1 17 ? -0.575 14.555 -12.633 1 98.06 17 SER B O 1
ATOM 1604 N N . GLU B 1 18 ? -1.23 16.109 -11.203 1 98.69 18 GLU B N 1
ATOM 1605 C CA . GLU B 1 18 ? 0.128 16.562 -10.914 1 98.69 18 GLU B CA 1
ATOM 1606 C C . GLU B 1 18 ? 0.884 15.523 -10.086 1 98.69 18 GLU B C 1
ATOM 1608 O O . GLU B 1 18 ? 2.084 15.32 -10.281 1 98.69 18 GLU B O 1
ATOM 1613 N N . ILE B 1 19 ? 0.168 14.906 -9.172 1 98.75 19 ILE B N 1
ATOM 1614 C CA . ILE B 1 19 ? 0.76 13.844 -8.359 1 98.75 19 ILE B CA 1
ATOM 1615 C C . ILE B 1 19 ? 1.232 12.703 -9.266 1 98.75 19 ILE B C 1
ATOM 1617 O O . ILE B 1 19 ? 2.383 12.273 -9.172 1 98.75 19 ILE B O 1
ATOM 1621 N N . ASP B 1 20 ? 0.344 12.289 -10.195 1 98.12 20 ASP B N 1
ATOM 1622 C CA . ASP B 1 20 ? 0.65 11.18 -11.102 1 98.12 20 ASP B CA 1
ATOM 1623 C C . ASP B 1 20 ? 1.853 11.508 -11.984 1 98.12 20 ASP B C 1
ATOM 1625 O O . ASP B 1 20 ? 2.734 10.672 -12.172 1 98.12 20 ASP B O 1
ATOM 1629 N N . LYS B 1 21 ? 1.854 12.688 -12.461 1 98.75 21 LYS B N 1
ATOM 1630 C CA . LYS B 1 21 ? 2.959 13.117 -13.32 1 98.75 21 LYS B CA 1
ATOM 1631 C C . LYS B 1 21 ? 4.281 13.109 -12.555 1 98.75 21 LYS B C 1
ATOM 1633 O O . LYS B 1 21 ? 5.289 12.609 -13.055 1 98.75 21 LYS B O 1
ATOM 1638 N N . ARG B 1 22 ? 4.293 13.641 -11.375 1 98.88 22 ARG B N 1
ATOM 1639 C CA . ARG B 1 22 ? 5.508 13.703 -10.57 1 98.88 22 ARG B CA 1
ATOM 1640 C C . ARG B 1 22 ? 5.984 12.312 -10.188 1 98.88 22 ARG B C 1
ATOM 1642 O O . ARG B 1 22 ? 7.188 12.039 -10.172 1 98.88 22 ARG B O 1
ATOM 1649 N N . ILE B 1 23 ? 5.062 11.422 -9.914 1 98.81 23 ILE B N 1
ATOM 1650 C CA . ILE B 1 23 ? 5.395 10.047 -9.562 1 98.81 23 ILE B CA 1
ATOM 1651 C C . ILE B 1 23 ? 6.07 9.359 -10.75 1 98.81 23 ILE B C 1
ATOM 1653 O O . ILE B 1 23 ? 7.035 8.609 -10.57 1 98.81 23 ILE B O 1
ATOM 1657 N N . GLU B 1 24 ? 5.551 9.609 -11.914 1 98.56 24 GLU B N 1
ATOM 1658 C CA . GLU B 1 24 ? 6.176 9.086 -13.117 1 98.56 24 GLU B CA 1
ATOM 1659 C C . GLU B 1 24 ? 7.609 9.578 -13.266 1 98.56 24 GLU B C 1
ATOM 1661 O O . GLU B 1 24 ? 8.516 8.797 -13.547 1 98.56 24 GLU B O 1
ATOM 1666 N N . GLU B 1 25 ? 7.801 10.82 -13.023 1 98.88 25 GLU B N 1
ATOM 1667 C CA . GLU B 1 25 ? 9.133 11.422 -13.094 1 98.88 25 GLU B CA 1
ATOM 1668 C C . GLU B 1 25 ? 10.062 10.82 -12.055 1 98.88 25 GLU B C 1
ATOM 1670 O O . GLU B 1 25 ? 11.211 10.484 -12.352 1 98.88 25 GLU B O 1
ATOM 1675 N N . LEU B 1 26 ? 9.57 10.68 -10.867 1 98.88 26 LEU B N 1
ATOM 1676 C CA . LEU B 1 26 ? 10.359 10.086 -9.797 1 98.88 26 LEU B CA 1
ATOM 1677 C C . LEU B 1 26 ? 10.758 8.656 -10.141 1 98.88 26 LEU B C 1
ATOM 1679 O O . LEU B 1 26 ? 11.883 8.234 -9.867 1 98.88 26 LEU B O 1
ATOM 1683 N N . GLY B 1 27 ? 9.797 7.906 -10.68 1 98.56 27 GLY B N 1
ATOM 1684 C CA . GLY B 1 27 ? 10.109 6.555 -11.117 1 98.56 27 GLY B CA 1
ATOM 1685 C C . GLY B 1 27 ? 11.281 6.492 -12.078 1 98.56 27 GLY B C 1
ATOM 1686 O O . GLY B 1 27 ? 12.141 5.617 -11.961 1 98.56 27 GLY B O 1
ATOM 1687 N N . GLN B 1 28 ? 11.297 7.434 -12.992 1 98.44 28 GLN B N 1
ATOM 1688 C CA . GLN B 1 28 ? 12.383 7.512 -13.961 1 98.44 28 GLN B CA 1
ATOM 1689 C C . GLN B 1 28 ? 13.703 7.879 -13.281 1 98.44 28 GLN B C 1
ATOM 1691 O O . GLN B 1 28 ? 14.742 7.289 -13.578 1 98.44 28 GLN B O 1
ATOM 1696 N N . GLU B 1 29 ? 13.641 8.828 -12.375 1 98.81 29 GLU B N 1
ATOM 1697 C CA . GLU B 1 29 ? 14.828 9.242 -11.633 1 98.81 29 GLU B CA 1
ATOM 1698 C C . GLU B 1 29 ? 15.43 8.07 -10.859 1 98.81 29 GLU B C 1
ATOM 1700 O O . GLU B 1 29 ? 16.641 7.863 -10.875 1 98.81 29 GLU B O 1
ATOM 1705 N N . ILE B 1 30 ? 14.586 7.34 -10.195 1 98.81 30 ILE B N 1
ATOM 1706 C CA . ILE B 1 30 ? 15.016 6.211 -9.375 1 98.81 30 ILE B CA 1
ATOM 1707 C C . ILE B 1 30 ? 15.562 5.098 -10.266 1 98.81 30 ILE B C 1
ATOM 1709 O O . ILE B 1 30 ? 16.562 4.461 -9.938 1 98.81 30 ILE B O 1
ATOM 1713 N N . THR B 1 31 ? 14.875 4.871 -11.422 1 98.44 31 THR B N 1
ATOM 1714 C CA . THR B 1 31 ? 15.344 3.893 -12.398 1 98.44 31 THR B CA 1
ATOM 1715 C C . THR B 1 31 ? 16.781 4.191 -12.812 1 98.44 31 THR B C 1
ATOM 1717 O O . THR B 1 31 ? 17.641 3.303 -12.805 1 98.44 31 THR B O 1
ATOM 1720 N N . GLU B 1 32 ? 17.016 5.449 -13.102 1 98.38 32 GLU B N 1
ATOM 1721 C CA . GLU B 1 32 ? 18.344 5.859 -13.531 1 98.38 32 GLU B CA 1
ATOM 1722 C C . GLU B 1 32 ? 19.359 5.754 -12.391 1 98.38 32 GLU B C 1
ATOM 1724 O O . GLU B 1 32 ? 20.484 5.281 -12.594 1 98.38 32 GLU B O 1
ATOM 1729 N N . GLU B 1 33 ? 18.984 6.109 -11.266 1 98.56 33 GLU B N 1
ATOM 1730 C CA . GLU B 1 33 ? 19.875 6.117 -10.102 1 98.56 33 GLU B CA 1
ATOM 1731 C C . GLU B 1 33 ? 20.359 4.711 -9.773 1 98.56 33 GLU B C 1
ATOM 1733 O O . GLU B 1 33 ? 21.531 4.52 -9.406 1 98.56 33 GLU B O 1
ATOM 1738 N N . TYR B 1 34 ? 19.5 3.744 -9.922 1 98.25 34 TYR B N 1
ATOM 1739 C CA . TYR B 1 34 ? 19.828 2.426 -9.391 1 98.25 34 TYR B CA 1
ATOM 1740 C C . TYR B 1 34 ? 20.156 1.448 -10.516 1 98.25 34 TYR B C 1
ATOM 1742 O O . TYR B 1 34 ? 20.422 0.271 -10.266 1 98.25 34 TYR B O 1
ATOM 1750 N N . LYS B 1 35 ? 20.078 1.957 -11.734 1 96.94 35 LYS B N 1
ATOM 1751 C CA . LYS B 1 35 ? 20.406 1.108 -12.875 1 96.94 35 LYS B CA 1
ATOM 1752 C C . LYS B 1 35 ? 21.781 0.449 -12.695 1 96.94 35 LYS B C 1
ATOM 1754 O O . LYS B 1 35 ? 22.766 1.126 -12.414 1 96.94 35 LYS B O 1
ATOM 1759 N N . ASP B 1 36 ? 21.844 -0.886 -12.711 1 96.06 36 ASP B N 1
ATOM 1760 C CA . ASP B 1 36 ? 23.062 -1.688 -12.664 1 96.06 36 ASP B CA 1
ATOM 1761 C C . ASP B 1 36 ? 23.766 -1.519 -11.32 1 96.06 36 ASP B C 1
ATOM 1763 O O . ASP B 1 36 ? 25 -1.545 -11.258 1 96.06 36 ASP B O 1
ATOM 1767 N N . LYS B 1 37 ? 23.047 -1.255 -10.242 1 97.38 37 LYS B N 1
ATOM 1768 C CA . LYS B 1 37 ? 23.672 -1.042 -8.938 1 97.38 37 LYS B CA 1
ATOM 1769 C C . LYS B 1 37 ? 23.344 -2.176 -7.977 1 97.38 37 LYS B C 1
ATOM 1771 O O . LYS B 1 37 ? 23.594 -2.074 -6.773 1 97.38 37 LYS B O 1
ATOM 1776 N N . GLY B 1 38 ? 22.781 -3.254 -8.5 1 96.31 38 GLY B N 1
ATOM 1777 C CA . GLY B 1 38 ? 22.469 -4.387 -7.645 1 96.31 38 GLY B CA 1
ATOM 1778 C C . GLY B 1 38 ? 21.016 -4.414 -7.215 1 96.31 38 GLY B C 1
ATOM 1779 O O . GLY B 1 38 ? 20.172 -3.711 -7.785 1 96.31 38 GLY B O 1
ATOM 1780 N N . GLU B 1 39 ? 20.688 -5.207 -6.203 1 96.75 39 GLU B N 1
ATOM 1781 C CA . GLU B 1 39 ? 19.312 -5.414 -5.754 1 96.75 39 GLU B CA 1
ATOM 1782 C C . GLU B 1 39 ? 18.781 -4.188 -5.016 1 96.75 39 GLU B C 1
ATOM 1784 O O . GLU B 1 39 ? 19.484 -3.598 -4.195 1 96.75 39 GLU B O 1
ATOM 1789 N N . LEU B 1 40 ? 17.625 -3.816 -5.367 1 97.69 40 LEU B N 1
ATOM 1790 C CA . LEU B 1 40 ? 16.922 -2.705 -4.727 1 97.69 40 LEU B CA 1
ATOM 1791 C C . LEU B 1 40 ? 15.641 -3.184 -4.047 1 97.69 40 LEU B C 1
ATOM 1793 O O . LEU B 1 40 ? 14.844 -3.902 -4.648 1 97.69 40 LEU B O 1
ATOM 1797 N N . ILE B 1 41 ? 15.5 -2.893 -2.756 1 98 41 ILE B N 1
ATOM 1798 C CA . ILE B 1 41 ? 14.258 -3.133 -2.027 1 98 41 ILE B CA 1
ATOM 1799 C C . ILE B 1 41 ? 13.594 -1.801 -1.693 1 98 41 ILE B C 1
ATOM 1801 O O . ILE B 1 41 ? 14.203 -0.93 -1.07 1 98 41 ILE B O 1
ATOM 1805 N N . VAL B 1 42 ? 12.422 -1.597 -2.18 1 98.12 42 VAL B N 1
ATOM 1806 C CA . VAL B 1 42 ? 11.609 -0.428 -1.856 1 98.12 42 VAL B CA 1
ATOM 1807 C C . VAL B 1 42 ? 10.805 -0.693 -0.588 1 98.12 42 VAL B C 1
ATOM 1809 O O . VAL B 1 42 ? 10.023 -1.647 -0.529 1 98.12 42 VAL B O 1
ATOM 1812 N N . VAL B 1 43 ? 11 0.117 0.426 1 98.38 43 VAL B N 1
ATOM 1813 C CA . VAL B 1 43 ? 10.383 -0.096 1.732 1 98.38 43 VAL B CA 1
ATOM 1814 C C . VAL B 1 43 ? 9.406 1.041 2.035 1 98.38 43 VAL B C 1
ATOM 1816 O O . VAL B 1 43 ? 9.82 2.186 2.229 1 98.38 43 VAL B O 1
ATOM 1819 N N . GLY B 1 44 ? 8.141 0.718 2.082 1 97.94 44 GLY B N 1
ATOM 1820 C CA . GLY B 1 44 ? 7.129 1.698 2.439 1 97.94 44 GLY B CA 1
ATOM 1821 C C . GLY B 1 44 ? 6.906 1.808 3.936 1 97.94 44 GLY B C 1
ATOM 1822 O O . GLY B 1 44 ? 6.863 0.795 4.637 1 97.94 44 GLY B O 1
ATOM 1823 N N . ILE B 1 45 ? 6.777 2.977 4.438 1 97.56 45 ILE B N 1
ATOM 1824 C CA . ILE B 1 45 ? 6.484 3.195 5.848 1 97.56 45 ILE B CA 1
ATOM 1825 C C . ILE B 1 45 ? 4.98 3.371 6.043 1 97.56 45 ILE B C 1
ATOM 1827 O O . ILE B 1 45 ? 4.422 4.418 5.707 1 97.56 45 ILE B O 1
ATOM 1831 N N . LEU B 1 46 ? 4.328 2.354 6.527 1 96.69 46 LEU B N 1
ATOM 1832 C CA . LEU B 1 46 ? 2.885 2.348 6.734 1 96.69 46 LEU B CA 1
ATOM 1833 C C . LEU B 1 46 ? 2.479 3.395 7.766 1 96.69 46 LEU B C 1
ATOM 1835 O O . LEU B 1 46 ? 3.254 3.719 8.664 1 96.69 46 LEU B O 1
ATOM 1839 N N . ARG B 1 47 ? 1.291 3.957 7.594 1 95.12 47 ARG B N 1
ATOM 1840 C CA . ARG B 1 47 ? 0.241 3.619 6.637 1 95.12 47 ARG B CA 1
ATOM 1841 C C . ARG B 1 47 ? 0.234 4.594 5.465 1 95.12 47 ARG B C 1
ATOM 1843 O O . ARG B 1 47 ? -0.022 4.199 4.324 1 95.12 47 ARG B O 1
ATOM 1850 N N . GLY B 1 48 ? 0.667 5.77 5.777 1 95.5 48 GLY B N 1
ATOM 1851 C CA . GLY B 1 48 ? 0.427 6.891 4.883 1 95.5 48 GLY B CA 1
ATOM 1852 C C . GLY B 1 48 ? 1.156 6.762 3.559 1 95.5 48 GLY B C 1
ATOM 1853 O O . GLY B 1 48 ? 0.675 7.238 2.529 1 95.5 48 GLY B O 1
ATOM 1854 N N . ALA B 1 49 ? 2.189 6.082 3.543 1 97.56 49 ALA B N 1
ATOM 1855 C CA . ALA B 1 49 ? 3.049 6.047 2.363 1 97.56 49 ALA B CA 1
ATOM 1856 C C . ALA B 1 49 ? 2.578 4.984 1.375 1 97.56 49 ALA B C 1
ATOM 1858 O O . ALA B 1 49 ? 3.088 4.895 0.255 1 97.56 49 ALA B O 1
ATOM 1859 N N . ALA B 1 50 ? 1.618 4.207 1.751 1 97.5 50 ALA B N 1
ATOM 1860 C CA . ALA B 1 50 ? 1.24 3.039 0.958 1 97.5 50 ALA B CA 1
ATOM 1861 C C . ALA B 1 50 ? 0.823 3.447 -0.453 1 97.5 50 ALA B C 1
ATOM 1863 O O . ALA B 1 50 ? 1.268 2.85 -1.436 1 97.5 50 ALA B O 1
ATOM 1864 N N . MET B 1 51 ? -0.003 4.48 -0.564 1 97.88 51 MET B N 1
ATOM 1865 C CA . MET B 1 51 ? -0.493 4.91 -1.87 1 97.88 51 MET B CA 1
ATOM 1866 C C . MET B 1 51 ? 0.651 5.422 -2.738 1 97.88 51 MET B C 1
ATOM 1868 O O . MET B 1 51 ? 0.787 5.02 -3.895 1 97.88 51 MET B O 1
ATOM 1872 N N . PHE B 1 52 ? 1.444 6.246 -2.107 1 98.69 52 PHE B N 1
ATOM 1873 C CA . PHE B 1 52 ? 2.592 6.797 -2.82 1 98.69 52 PHE B CA 1
ATOM 1874 C C . PHE B 1 52 ? 3.572 5.691 -3.201 1 98.69 52 PHE B C 1
ATOM 1876 O O . PHE B 1 52 ? 4.008 5.613 -4.352 1 98.69 52 PHE B O 1
ATOM 1883 N N . MET B 1 53 ? 3.924 4.828 -2.332 1 98.38 53 MET B N 1
ATOM 1884 C CA . MET B 1 53 ? 4.875 3.744 -2.559 1 98.38 53 MET B CA 1
ATOM 1885 C C . MET B 1 53 ? 4.391 2.824 -3.676 1 98.38 53 MET B C 1
ATOM 1887 O O . MET B 1 53 ? 5.164 2.457 -4.562 1 98.38 53 MET B O 1
ATOM 1891 N N . SER B 1 54 ? 3.127 2.443 -3.602 1 97.94 54 SER B N 1
ATOM 1892 C CA . SER B 1 54 ? 2.561 1.539 -4.598 1 97.94 54 SER B CA 1
ATOM 1893 C C . SER B 1 54 ? 2.66 2.131 -6 1 97.94 54 SER B C 1
ATOM 1895 O O . SER B 1 54 ? 3.17 1.485 -6.918 1 97.94 54 SER B O 1
ATOM 1897 N N . ASN B 1 55 ? 2.262 3.369 -6.145 1 98.19 55 ASN B N 1
ATOM 1898 C CA . ASN B 1 55 ? 2.248 3.994 -7.465 1 98.19 55 ASN B CA 1
ATOM 1899 C C . ASN B 1 55 ? 3.656 4.348 -7.93 1 98.19 55 ASN B C 1
ATOM 1901 O O . ASN B 1 55 ? 3.959 4.262 -9.125 1 98.19 55 ASN B O 1
ATOM 1905 N N . LEU B 1 56 ? 4.5 4.711 -6.988 1 98.75 56 LEU B N 1
ATOM 1906 C CA . LEU B 1 56 ? 5.898 4.957 -7.336 1 98.75 56 LEU B CA 1
ATOM 1907 C C . LEU B 1 56 ? 6.562 3.688 -7.855 1 98.75 56 LEU B C 1
ATOM 1909 O O . LEU B 1 56 ? 7.211 3.707 -8.906 1 98.75 56 LEU B O 1
ATOM 1913 N N . THR B 1 57 ? 6.41 2.605 -7.125 1 98 57 THR B N 1
ATOM 1914 C CA . THR B 1 57 ? 7.062 1.34 -7.441 1 98 57 THR B CA 1
ATOM 1915 C C . THR B 1 57 ? 6.637 0.843 -8.82 1 98 57 THR B C 1
ATOM 1917 O O . THR B 1 57 ? 7.453 0.306 -9.57 1 98 57 THR B O 1
ATOM 1920 N N . LEU B 1 58 ? 5.391 1.051 -9.18 1 97.12 58 LEU B N 1
ATOM 1921 C CA . LEU B 1 58 ? 4.879 0.633 -10.484 1 97.12 58 LEU B CA 1
ATOM 1922 C C . LEU B 1 58 ? 5.523 1.44 -11.602 1 97.12 58 LEU B C 1
ATOM 1924 O O . LEU B 1 58 ? 5.488 1.031 -12.766 1 97.12 58 LEU B O 1
ATOM 1928 N N . ASN B 1 59 ? 6.133 2.572 -11.242 1 97.94 59 ASN B N 1
ATOM 1929 C CA . ASN B 1 59 ? 6.73 3.439 -12.25 1 97.94 59 ASN B CA 1
ATOM 1930 C C . ASN B 1 59 ? 8.242 3.266 -12.32 1 97.94 59 ASN B C 1
ATOM 1932 O O . ASN B 1 59 ? 8.914 3.926 -13.117 1 97.94 59 ASN B O 1
ATOM 1936 N N . ILE B 1 60 ? 8.836 2.438 -11.461 1 97.81 60 ILE B N 1
ATOM 1937 C CA . ILE B 1 60 ? 10.258 2.123 -11.508 1 97.81 60 ILE B CA 1
ATOM 1938 C C . ILE B 1 60 ? 10.508 1.019 -12.531 1 97.81 60 ILE B C 1
ATOM 1940 O O . ILE B 1 60 ? 9.945 -0.072 -12.43 1 97.81 60 ILE B O 1
ATOM 1944 N N . ASP B 1 61 ? 11.352 1.314 -13.484 1 95.5 61 ASP B N 1
ATOM 1945 C CA . ASP B 1 61 ? 11.625 0.369 -14.562 1 95.5 61 ASP B CA 1
ATOM 1946 C C . ASP B 1 61 ? 12.844 -0.495 -14.25 1 95.5 61 ASP B C 1
ATOM 1948 O O . ASP B 1 61 ? 13.805 -0.522 -15.016 1 95.5 61 ASP B O 1
ATOM 1952 N N . LEU B 1 62 ? 12.898 -1.081 -13.109 1 95.38 62 LEU B N 1
ATOM 1953 C CA . LEU B 1 62 ? 13.836 -2.068 -12.586 1 95.38 62 LEU B CA 1
ATOM 1954 C C . LEU B 1 62 ? 13.102 -3.174 -11.836 1 95.38 62 LEU B C 1
ATOM 1956 O O . LEU B 1 62 ? 11.984 -2.969 -11.359 1 95.38 62 LEU B O 1
ATOM 1960 N N . GLU B 1 63 ? 13.641 -4.309 -11.812 1 93.31 63 GLU B N 1
ATOM 1961 C CA . GLU B 1 63 ? 13.148 -5.301 -10.867 1 93.31 63 GLU B CA 1
ATOM 1962 C C . GLU B 1 63 ? 13.477 -4.906 -9.43 1 93.31 63 GLU B C 1
ATOM 1964 O O . GLU B 1 63 ? 14.633 -4.664 -9.094 1 93.31 63 GLU B O 1
ATOM 1969 N N . VAL B 1 64 ? 12.461 -4.82 -8.648 1 95.88 64 VAL B N 1
ATOM 1970 C CA . VAL B 1 64 ? 12.695 -4.414 -7.266 1 95.88 64 VAL B CA 1
ATOM 1971 C C . VAL B 1 64 ? 11.922 -5.328 -6.32 1 95.88 64 VAL B C 1
ATOM 1973 O O . VAL B 1 64 ? 10.898 -5.906 -6.699 1 95.88 64 VAL B O 1
ATOM 1976 N N . GLY B 1 65 ? 12.477 -5.559 -5.129 1 95.5 65 GLY B N 1
ATOM 1977 C CA . GLY B 1 65 ? 11.688 -6.082 -4.027 1 95.5 65 GLY B CA 1
ATOM 1978 C C . GLY B 1 65 ? 10.867 -5.012 -3.324 1 95.5 65 GLY B C 1
ATOM 1979 O O . GLY B 1 65 ? 11.148 -3.82 -3.461 1 95.5 65 GLY B O 1
ATOM 1980 N N . ILE B 1 66 ? 9.812 -5.445 -2.639 1 96.75 66 ILE B N 1
ATOM 1981 C CA . ILE B 1 66 ? 9.031 -4.496 -1.854 1 96.75 66 ILE B CA 1
ATOM 1982 C C . ILE B 1 66 ? 8.82 -5.043 -0.443 1 96.75 66 ILE B C 1
ATOM 1984 O O . ILE B 1 66 ? 8.672 -6.25 -0.255 1 96.75 66 ILE B O 1
ATOM 1988 N N . ASP B 1 67 ? 8.844 -4.215 0.471 1 96.88 67 ASP B N 1
ATOM 1989 C CA . ASP B 1 67 ? 8.508 -4.543 1.852 1 96.88 67 ASP B CA 1
ATOM 1990 C C . ASP B 1 67 ? 7.926 -3.332 2.578 1 96.88 67 ASP B C 1
ATOM 1992 O O . ASP B 1 67 ? 7.84 -2.242 2.008 1 96.88 67 ASP B O 1
ATOM 1996 N N . PHE B 1 68 ? 7.434 -3.582 3.754 1 97.44 68 PHE B N 1
ATOM 1997 C CA . PHE B 1 68 ? 6.816 -2.521 4.539 1 97.44 68 PHE B CA 1
ATOM 1998 C C . PHE B 1 68 ? 7.316 -2.549 5.977 1 97.44 68 PHE B C 1
ATOM 2000 O O . PHE B 1 68 ? 7.602 -3.617 6.52 1 97.44 68 PHE B O 1
ATOM 2007 N N . MET B 1 69 ? 7.461 -1.411 6.508 1 97.5 69 MET B N 1
ATOM 2008 C CA . MET B 1 69 ? 7.652 -1.24 7.945 1 97.5 69 MET B CA 1
ATOM 2009 C C . MET B 1 69 ? 6.547 -0.378 8.539 1 97.5 69 MET B C 1
ATOM 2011 O O . MET B 1 69 ? 5.965 0.459 7.852 1 97.5 69 MET B O 1
ATOM 2015 N N . ALA B 1 70 ? 6.156 -0.685 9.727 1 96.06 70 ALA B N 1
ATOM 2016 C CA . ALA B 1 70 ? 5.305 0.187 10.531 1 96.06 70 ALA B CA 1
ATOM 2017 C C . ALA B 1 70 ? 6.043 0.686 11.773 1 96.06 70 ALA B C 1
ATOM 2019 O O . ALA B 1 70 ? 6.668 -0.101 12.492 1 96.06 70 ALA B O 1
ATOM 2020 N N . VAL B 1 71 ? 6.008 1.994 11.922 1 94.38 71 VAL B N 1
ATOM 2021 C CA . VAL B 1 71 ? 6.738 2.617 13.023 1 94.38 71 VAL B CA 1
ATOM 2022 C C . VAL B 1 71 ? 5.832 3.609 13.75 1 94.38 71 VAL B C 1
ATOM 2024 O O . VAL B 1 71 ? 4.898 4.152 13.156 1 94.38 71 VAL B O 1
ATOM 2027 N N . SER B 1 72 ? 6.023 3.713 15.047 1 88.5 72 SER B N 1
ATOM 2028 C CA . SER B 1 72 ? 5.332 4.723 15.836 1 88.5 72 SER B CA 1
ATOM 2029 C C . SER B 1 72 ? 6.32 5.637 16.547 1 88.5 72 SER B C 1
ATOM 2031 O O . SER B 1 72 ? 7.383 5.188 17 1 88.5 72 SER B O 1
ATOM 2033 N N . SER B 1 73 ? 6.016 6.832 16.438 1 76 73 SER B N 1
ATOM 2034 C CA . SER B 1 73 ? 6.879 7.746 17.172 1 76 73 SER B CA 1
ATOM 2035 C C . SER B 1 73 ? 6.309 8.055 18.547 1 76 73 SER B C 1
ATOM 2037 O O . SER B 1 73 ? 5.09 8.109 18.734 1 76 73 SER B O 1
ATOM 2039 N N . TYR B 1 74 ? 6.977 7.59 19.625 1 57.56 74 TYR B N 1
ATOM 2040 C CA . TYR B 1 74 ? 6.664 7.902 21.016 1 57.56 74 TYR B CA 1
ATOM 2041 C C . TYR B 1 74 ? 7.332 9.203 21.453 1 57.56 74 TYR B C 1
ATOM 2043 O O . TYR B 1 74 ? 8.414 9.539 20.969 1 57.56 74 TYR B O 1
ATOM 2051 N N . GLY B 1 75 ? 6.406 10.469 21.984 1 52.06 75 GLY B N 1
ATOM 2052 C CA . GLY B 1 75 ? 6.848 11.688 22.641 1 52.06 75 GLY B CA 1
ATOM 2053 C C . GLY B 1 75 ? 6.234 12.945 22.062 1 52.06 75 GLY B C 1
ATOM 2054 O O . GLY B 1 75 ? 6.781 14.039 22.219 1 52.06 75 GLY B O 1
ATOM 2055 N N . HIS B 1 76 ? 5.301 12.828 21.141 1 44.84 76 HIS B N 1
ATOM 2056 C CA . HIS B 1 76 ? 4.738 14.172 21.078 1 44.84 76 HIS B CA 1
ATOM 2057 C C . HIS B 1 76 ? 4.27 14.641 22.453 1 44.84 76 HIS B C 1
ATOM 2059 O O . HIS B 1 76 ? 3.611 15.672 22.578 1 44.84 76 HIS B O 1
ATOM 2065 N N . SER B 1 77 ? 4.082 13.836 23.469 1 41.06 77 SER B N 1
ATOM 2066 C CA . SER B 1 77 ? 4 14.672 24.672 1 41.06 77 SER B CA 1
ATOM 2067 C C . SER B 1 77 ? 5.215 15.586 24.797 1 41.06 77 SER B C 1
ATOM 2069 O O . SER B 1 77 ? 6.258 15.32 24.203 1 41.06 77 SER B O 1
ATOM 2071 N N . SER B 1 78 ? 5.207 16.734 25.562 1 41.91 78 SER B N 1
ATOM 2072 C CA . SER B 1 78 ? 6.18 17.766 25.875 1 41.91 78 SER B CA 1
ATOM 2073 C C . SER B 1 78 ? 7.59 17.188 25.969 1 41.91 78 SER B C 1
ATOM 2075 O O . SER B 1 78 ? 8.57 17.875 25.688 1 41.91 78 SER B O 1
ATOM 2077 N N . GLU B 1 79 ? 7.836 16.078 26.859 1 40.72 79 GLU B N 1
ATOM 2078 C CA . GLU B 1 79 ? 9.195 15.594 27.094 1 40.72 79 GLU B CA 1
ATOM 2079 C C . GLU B 1 79 ? 9.508 14.406 26.188 1 40.72 79 GLU B C 1
ATOM 2081 O O . GLU B 1 79 ? 9.383 13.25 26.594 1 40.72 79 GLU B O 1
ATOM 2086 N N . SER B 1 80 ? 8.867 14.234 25.109 1 45.47 80 SER B N 1
ATOM 2087 C CA . SER B 1 80 ? 8.977 13.117 24.172 1 45.47 80 SER B CA 1
ATOM 2088 C C . SER B 1 80 ? 10.414 12.617 24.078 1 45.47 80 SER B C 1
ATOM 2090 O O . SER B 1 80 ? 11.312 13.367 23.703 1 45.47 80 SER B O 1
ATOM 2092 N N . SER B 1 81 ? 10.891 11.82 24.969 1 49.06 81 SER B N 1
ATOM 2093 C CA . SER B 1 81 ? 12.203 11.195 24.875 1 49.06 81 SER B CA 1
ATOM 2094 C C . SER B 1 81 ? 12.438 10.586 23.5 1 49.06 81 SER B C 1
ATOM 2096 O O . SER B 1 81 ? 13.562 10.219 23.156 1 49.06 81 SER B O 1
ATOM 2098 N N . GLY B 1 82 ? 11.836 11.219 22.141 1 61.66 82 GLY B N 1
ATOM 2099 C CA . GLY B 1 82 ? 11.984 11.031 20.719 1 61.66 82 GLY B CA 1
ATOM 2100 C C . GLY B 1 82 ? 12.273 9.594 20.328 1 61.66 82 GLY B C 1
ATOM 2101 O O . GLY B 1 82 ? 13.172 9.328 19.531 1 61.66 82 GLY B O 1
ATOM 2102 N N . THR B 1 83 ? 11.734 8.594 20.984 1 80.12 83 THR B N 1
ATOM 2103 C CA . THR B 1 83 ? 12.047 7.207 20.672 1 80.12 83 THR B CA 1
ATOM 2104 C C . THR B 1 83 ? 11.117 6.68 19.578 1 80.12 83 THR B C 1
ATOM 2106 O O . THR B 1 83 ? 9.93 7 19.547 1 80.12 83 THR B O 1
ATOM 2109 N N . VAL B 1 84 ? 11.711 6 18.516 1 87.88 84 VAL B N 1
ATOM 2110 C CA . VAL B 1 84 ? 11.016 5.352 17.406 1 87.88 84 VAL B CA 1
ATOM 2111 C C . VAL B 1 84 ? 10.852 3.865 17.703 1 87.88 84 VAL B C 1
ATOM 2113 O O . VAL B 1 84 ? 11.812 3.186 18.062 1 87.88 84 VAL B O 1
ATOM 2116 N N . ARG B 1 85 ? 9.578 3.482 17.734 1 90.94 85 ARG B N 1
ATOM 2117 C CA . ARG B 1 85 ? 9.273 2.066 17.922 1 90.94 85 ARG B CA 1
ATOM 2118 C C . ARG B 1 85 ? 8.898 1.411 16.594 1 90.94 85 ARG B C 1
ATOM 2120 O O . ARG B 1 85 ? 8.047 1.927 15.859 1 90.94 85 ARG B O 1
ATOM 2127 N N . ILE B 1 86 ? 9.5 0.238 16.344 1 93.5 86 ILE B N 1
ATOM 2128 C CA . ILE B 1 86 ? 9.18 -0.523 15.148 1 93.5 86 ILE B CA 1
ATOM 2129 C C . ILE B 1 86 ? 8.039 -1.492 15.438 1 93.5 86 ILE B C 1
ATOM 2131 O O . ILE B 1 86 ? 8.18 -2.4 16.266 1 93.5 86 ILE B O 1
ATOM 2135 N N . ILE B 1 87 ? 6.926 -1.275 14.836 1 93.38 87 ILE B N 1
ATOM 2136 C CA . ILE B 1 87 ? 5.73 -2.092 15.023 1 93.38 87 ILE B CA 1
ATOM 2137 C C . ILE B 1 87 ? 5.773 -3.297 14.086 1 93.38 87 ILE B C 1
ATOM 2139 O O . ILE B 1 87 ? 5.473 -4.418 14.5 1 93.38 87 ILE B O 1
ATOM 2143 N N . LYS B 1 88 ? 6.059 -3.123 12.867 1 95.62 88 LYS B N 1
ATOM 2144 C CA . LYS B 1 88 ? 6.324 -4.148 11.859 1 95.62 88 LYS B CA 1
ATOM 2145 C C . LYS B 1 88 ? 7.695 -3.947 11.227 1 95.62 88 LYS B C 1
ATOM 2147 O O . LYS B 1 88 ? 7.984 -2.877 10.688 1 95.62 88 LYS B O 1
ATOM 2152 N N . ASP B 1 89 ? 8.477 -4.996 11.312 1 96.44 89 ASP B N 1
ATOM 2153 C CA . ASP B 1 89 ? 9.828 -4.934 10.766 1 96.44 89 ASP B CA 1
ATOM 2154 C C . ASP B 1 89 ? 9.898 -5.598 9.391 1 96.44 89 ASP B C 1
ATOM 2156 O O . ASP B 1 89 ? 8.914 -6.168 8.922 1 96.44 89 ASP B O 1
ATOM 2160 N N . LEU B 1 90 ? 11.078 -5.434 8.75 1 96.5 90 LEU B N 1
ATOM 2161 C CA . LEU B 1 90 ? 11.344 -6.113 7.484 1 96.5 90 LEU B CA 1
ATOM 2162 C C . LEU B 1 90 ? 11.414 -7.621 7.684 1 96.5 90 LEU B C 1
ATOM 2164 O O . LEU B 1 90 ? 11.852 -8.094 8.734 1 96.5 90 LEU B O 1
ATOM 2168 N N . GLU B 1 91 ? 11 -8.32 6.695 1 87.62 91 GLU B N 1
ATOM 2169 C CA . GLU B 1 91 ? 11.023 -9.773 6.77 1 87.62 91 GLU B CA 1
ATOM 2170 C C . GLU B 1 91 ? 12.266 -10.344 6.086 1 87.62 91 GLU B C 1
ATOM 2172 O O . GLU B 1 91 ? 12.75 -11.414 6.457 1 87.62 91 GLU B O 1
ATOM 2177 N N . GLU B 1 92 ? 12.758 -9.656 5.168 1 84.81 92 GLU B N 1
ATOM 2178 C CA . GLU B 1 92 ? 13.883 -10.164 4.387 1 84.81 92 GLU B CA 1
ATOM 2179 C C . GLU B 1 92 ? 15.203 -9.609 4.906 1 84.81 92 GLU B C 1
ATOM 2181 O O . GLU B 1 92 ? 15.242 -8.531 5.496 1 84.81 92 GLU B O 1
ATOM 2186 N N . ASP B 1 93 ? 16.234 -10.414 4.668 1 93.06 93 ASP B N 1
ATOM 2187 C CA . ASP B 1 93 ? 17.594 -9.93 4.898 1 93.06 93 ASP B CA 1
ATOM 2188 C C . ASP B 1 93 ? 17.969 -8.844 3.893 1 93.06 93 ASP B C 1
ATOM 2190 O O . ASP B 1 93 ? 17.797 -9.031 2.686 1 93.06 93 ASP B O 1
ATOM 2194 N N . ILE B 1 94 ? 18.531 -7.766 4.43 1 97.56 94 ILE B N 1
ATOM 2195 C CA . ILE B 1 94 ? 18.781 -6.633 3.547 1 97.56 94 ILE B CA 1
ATOM 2196 C C . ILE B 1 94 ? 20.281 -6.395 3.416 1 97.56 94 ILE B C 1
ATOM 2198 O O . ILE B 1 94 ? 20.719 -5.414 2.807 1 97.56 94 ILE B O 1
ATOM 2202 N N . ALA B 1 95 ? 21.094 -7.289 4.023 1 98.25 95 ALA B N 1
ATOM 2203 C CA . ALA B 1 95 ? 22.547 -7.137 3.938 1 98.25 95 ALA B CA 1
ATOM 2204 C C . ALA B 1 95 ? 23 -7.137 2.482 1 98.25 95 ALA B C 1
ATOM 2206 O O . ALA B 1 95 ? 22.625 -8.016 1.704 1 98.25 95 ALA B O 1
ATOM 2207 N N . GLY B 1 96 ? 23.766 -6.125 2.146 1 98.44 96 GLY B N 1
ATOM 2208 C CA . GLY B 1 96 ? 24.328 -6.035 0.814 1 98.44 96 GLY B CA 1
ATOM 2209 C C . GLY B 1 96 ? 23.344 -5.543 -0.228 1 98.44 96 GLY B C 1
ATOM 2210 O O . GLY B 1 96 ? 23.656 -5.539 -1.423 1 98.44 96 GLY B O 1
ATOM 2211 N N . LYS B 1 97 ? 22.188 -5.113 0.144 1 98.25 97 LYS B N 1
ATOM 2212 C CA . LYS B 1 97 ? 21.156 -4.645 -0.791 1 98.25 97 LYS B CA 1
ATOM 2213 C C . LYS B 1 97 ? 20.953 -3.137 -0.675 1 98.25 97 LYS B C 1
ATOM 2215 O O . LYS B 1 97 ? 21.281 -2.541 0.357 1 98.25 97 LYS B O 1
ATOM 2220 N N . ASN B 1 98 ? 20.516 -2.494 -1.761 1 98.69 98 ASN B N 1
ATOM 2221 C CA . ASN B 1 98 ? 20.094 -1.1 -1.726 1 98.69 98 ASN B CA 1
ATOM 2222 C C . ASN B 1 98 ? 18.672 -0.962 -1.203 1 98.69 98 ASN B C 1
ATOM 2224 O O . ASN B 1 98 ? 17.797 -1.752 -1.561 1 98.69 98 ASN B O 1
ATOM 2228 N N . ILE B 1 99 ? 18.516 0.019 -0.322 1 98.81 99 ILE B N 1
ATOM 2229 C CA . ILE B 1 99 ? 17.188 0.243 0.262 1 98.81 99 ILE B CA 1
ATOM 2230 C C . ILE B 1 99 ? 16.703 1.638 -0.112 1 98.81 99 ILE B C 1
ATOM 2232 O O . ILE B 1 99 ? 17.438 2.621 0.012 1 98.81 99 ILE B O 1
ATOM 2236 N N . LEU B 1 100 ? 15.562 1.709 -0.646 1 98.81 100 LEU B N 1
ATOM 2237 C CA . LEU B 1 100 ? 14.836 2.957 -0.832 1 98.81 100 LEU B CA 1
ATOM 2238 C C . LEU B 1 100 ? 13.656 3.051 0.137 1 98.81 100 LEU B C 1
ATOM 2240 O O . LEU B 1 100 ? 12.672 2.324 -0.003 1 98.81 100 LEU B O 1
ATOM 2244 N N . ILE B 1 101 ? 13.766 3.9 1.129 1 98.81 101 ILE B N 1
ATOM 2245 C CA . ILE B 1 101 ? 12.656 4.168 2.037 1 98.81 101 ILE B CA 1
ATOM 2246 C C . ILE B 1 101 ? 11.664 5.117 1.375 1 98.81 101 ILE B C 1
ATOM 2248 O O . ILE B 1 101 ? 12.047 6.156 0.834 1 98.81 101 ILE B O 1
ATOM 2252 N N . VAL B 1 102 ? 10.43 4.773 1.387 1 98.81 102 VAL B N 1
ATOM 2253 C CA . VAL B 1 102 ? 9.383 5.605 0.811 1 98.81 102 VAL B CA 1
ATOM 2254 C C . VAL B 1 102 ? 8.461 6.113 1.918 1 98.81 102 VAL B C 1
ATOM 2256 O O . VAL B 1 102 ? 7.852 5.32 2.641 1 98.81 102 VAL B O 1
ATOM 2259 N N . GLU B 1 103 ? 8.336 7.387 2.076 1 97.94 103 GLU B N 1
ATOM 2260 C CA . GLU B 1 103 ? 7.543 8.078 3.088 1 97.94 103 GLU B CA 1
ATOM 2261 C C . GLU B 1 103 ? 6.551 9.047 2.443 1 97.94 103 GLU B C 1
ATOM 2263 O O . GLU B 1 103 ? 6.805 9.578 1.362 1 97.94 103 GLU B O 1
ATOM 2268 N N . ASP B 1 104 ? 5.453 9.266 3.104 1 97.81 104 ASP B N 1
ATOM 2269 C CA . ASP B 1 104 ? 4.461 10.172 2.535 1 97.81 104 ASP B CA 1
ATOM 2270 C C . ASP B 1 104 ? 4.883 11.633 2.719 1 97.81 104 ASP B C 1
ATOM 2272 O O . ASP B 1 104 ? 4.816 12.422 1.779 1 97.81 104 ASP B O 1
ATOM 2276 N N . ILE B 1 105 ? 5.336 11.906 3.943 1 97.31 105 ILE B N 1
ATOM 2277 C CA . ILE B 1 105 ? 5.684 13.297 4.223 1 97.31 105 ILE B CA 1
ATOM 2278 C C . ILE B 1 105 ? 6.84 13.344 5.219 1 97.31 105 ILE B C 1
ATOM 2280 O O . ILE B 1 105 ? 6.879 12.57 6.176 1 97.31 105 ILE B O 1
ATOM 2284 N N . VAL B 1 106 ? 7.832 14.234 4.965 1 96 106 VAL B N 1
ATOM 2285 C CA . VAL B 1 106 ? 8.953 14.445 5.875 1 96 106 VAL B CA 1
ATOM 2286 C C . VAL B 1 106 ? 8.828 15.82 6.535 1 96 106 VAL B C 1
ATOM 2288 O O . VAL B 1 106 ? 8.969 16.844 5.871 1 96 106 VAL B O 1
ATOM 2291 N N . ASP B 1 107 ? 8.641 15.734 7.812 1 93.38 107 ASP B N 1
ATOM 2292 C CA . ASP B 1 107 ? 8.562 16.953 8.617 1 93.38 107 ASP B CA 1
ATOM 2293 C C . ASP B 1 107 ? 9.859 17.188 9.383 1 93.38 107 ASP B C 1
ATOM 2295 O O . ASP B 1 107 ? 10.812 17.75 8.844 1 93.38 107 ASP B O 1
ATOM 2299 N N . SER B 1 108 ? 9.961 16.641 10.539 1 90 108 SER B N 1
ATOM 2300 C CA . SER B 1 108 ? 11.141 16.859 11.359 1 90 108 SER B CA 1
ATOM 2301 C C . SER B 1 108 ? 12.312 15.992 10.891 1 90 108 SER B C 1
ATOM 2303 O O . SER B 1 108 ? 13.469 16.312 11.172 1 90 108 SER B O 1
ATOM 2305 N N . GLY B 1 109 ? 12 14.914 10.289 1 92.44 109 GLY B N 1
ATOM 2306 C CA . GLY B 1 109 ? 13.023 14 9.805 1 92.44 109 GLY B CA 1
ATOM 2307 C C . GLY B 1 109 ? 13.469 12.992 10.859 1 92.44 109 GLY B C 1
ATOM 2308 O O . GLY B 1 109 ? 14.312 12.133 10.586 1 92.44 109 GLY B O 1
ATOM 2309 N N . ARG B 1 110 ? 12.93 13.016 11.984 1 90.06 110 ARG B N 1
ATOM 2310 C CA . ARG B 1 110 ? 13.359 12.195 13.109 1 90.06 110 ARG B CA 1
ATOM 2311 C C . ARG B 1 110 ? 13.188 10.711 12.797 1 90.06 110 ARG B C 1
ATOM 2313 O O . ARG B 1 110 ? 14.133 9.93 12.938 1 90.06 110 ARG B O 1
ATOM 2320 N N . THR B 1 111 ? 12.023 10.328 12.367 1 91.19 111 THR B N 1
ATOM 2321 C CA . THR B 1 111 ? 11.719 8.93 12.078 1 91.19 111 THR B CA 1
ATOM 2322 C C . THR B 1 111 ? 12.68 8.383 11.023 1 91.19 111 THR B C 1
ATOM 2324 O O . THR B 1 111 ? 13.266 7.312 11.203 1 91.19 111 THR B O 1
ATOM 2327 N N . LEU B 1 112 ? 12.914 9.148 10.016 1 95.31 112 LEU B N 1
ATOM 2328 C CA . LEU B 1 112 ? 13.719 8.68 8.891 1 95.31 112 LEU B CA 1
ATOM 2329 C C . LEU B 1 112 ? 15.195 8.609 9.273 1 95.31 112 LEU B C 1
ATOM 2331 O O . LEU B 1 112 ? 15.914 7.727 8.812 1 95.31 112 LEU B O 1
ATOM 2335 N N . ASN B 1 113 ? 15.586 9.539 10.07 1 94.31 113 ASN B N 1
ATOM 2336 C CA . ASN B 1 113 ? 16.969 9.484 10.555 1 94.31 113 ASN B CA 1
ATOM 2337 C C . ASN B 1 113 ? 17.25 8.188 11.305 1 94.31 113 ASN B C 1
ATOM 2339 O O . ASN B 1 113 ? 18.25 7.523 11.047 1 94.31 113 ASN B O 1
ATOM 2343 N N . TYR B 1 114 ? 16.344 7.863 12.188 1 93.94 114 TYR B N 1
ATOM 2344 C CA . TYR B 1 114 ? 16.453 6.609 12.93 1 93.94 114 TYR B CA 1
ATOM 2345 C C . TYR B 1 114 ? 16.469 5.414 11.984 1 93.94 114 TYR B C 1
ATOM 2347 O O . TYR B 1 114 ? 17.297 4.512 12.125 1 93.94 114 TYR B O 1
ATOM 2355 N N . LEU B 1 115 ? 15.57 5.395 11 1 96.69 115 LEU B N 1
ATOM 2356 C CA . LEU B 1 115 ? 15.422 4.254 10.102 1 96.69 115 LEU B CA 1
ATOM 2357 C C . LEU B 1 115 ? 16.656 4.094 9.219 1 96.69 115 LEU B C 1
ATOM 2359 O O . LEU B 1 115 ? 17.109 2.975 8.977 1 96.69 115 LEU B O 1
ATOM 2363 N N . VAL B 1 116 ? 17.172 5.156 8.734 1 97.81 116 VAL B N 1
ATOM 2364 C CA . VAL B 1 116 ? 18.359 5.105 7.898 1 97.81 116 VAL B CA 1
ATOM 2365 C C . VAL B 1 116 ? 19.516 4.477 8.68 1 97.81 116 VAL B C 1
ATOM 2367 O O . VAL B 1 116 ? 20.172 3.551 8.195 1 97.81 116 VAL B O 1
ATOM 2370 N N . ARG B 1 117 ? 19.734 4.949 9.891 1 96.62 117 ARG B N 1
ATOM 2371 C CA . ARG B 1 117 ? 20.812 4.414 10.727 1 96.62 117 ARG B CA 1
ATOM 2372 C C . ARG B 1 117 ? 20.594 2.936 11.023 1 96.62 117 ARG B C 1
ATOM 2374 O O . ARG B 1 117 ? 21.516 2.133 10.953 1 96.62 117 ARG B O 1
ATOM 2381 N N . ASN B 1 118 ? 19.359 2.654 11.398 1 96.94 118 ASN B N 1
ATOM 2382 C CA . ASN B 1 118 ? 19 1.277 11.711 1 96.94 118 ASN B CA 1
ATOM 2383 C C . ASN B 1 118 ? 19.297 0.339 10.547 1 96.94 118 ASN B C 1
ATOM 2385 O O . ASN B 1 118 ? 19.875 -0.732 10.734 1 96.94 118 ASN B O 1
ATOM 2389 N N . LEU B 1 119 ? 18.938 0.702 9.312 1 98.31 119 LEU B N 1
ATOM 2390 C CA . LEU B 1 119 ? 19.094 -0.154 8.141 1 98.31 119 LEU B CA 1
ATOM 2391 C C . LEU B 1 119 ? 20.547 -0.254 7.715 1 98.31 119 LEU B C 1
ATOM 2393 O O . LEU B 1 119 ? 21 -1.305 7.25 1 98.31 119 LEU B O 1
ATOM 2397 N N . LEU B 1 120 ? 21.266 0.835 7.902 1 98.38 120 LEU B N 1
ATOM 2398 C CA . LEU B 1 120 ? 22.688 0.788 7.637 1 98.38 120 LEU B CA 1
ATOM 2399 C C . LEU B 1 120 ? 23.406 -0.139 8.617 1 98.38 120 LEU B C 1
ATOM 2401 O O . LEU B 1 120 ? 24.297 -0.885 8.234 1 98.38 120 LEU B O 1
ATOM 2405 N N . ASP B 1 121 ? 23 -0.087 9.836 1 98 121 ASP B N 1
ATOM 2406 C CA . ASP B 1 121 ? 23.562 -0.965 10.852 1 98 121 ASP B CA 1
ATOM 2407 C C . ASP B 1 121 ? 23.297 -2.432 10.523 1 98 121 ASP B C 1
ATOM 2409 O O . ASP B 1 121 ? 24.047 -3.316 10.961 1 98 121 ASP B O 1
ATOM 2413 N N . ARG B 1 122 ? 22.312 -2.674 9.758 1 97.94 122 ARG B N 1
ATOM 2414 C CA . ARG B 1 122 ? 21.953 -4.02 9.32 1 97.94 122 ARG B CA 1
ATOM 2415 C C . ARG B 1 122 ? 22.688 -4.383 8.031 1 97.94 122 ARG B C 1
ATOM 2417 O O . ARG B 1 122 ? 22.312 -5.34 7.348 1 97.94 122 ARG B O 1
ATOM 2424 N N . LYS B 1 123 ? 23.594 -3.543 7.645 1 98.44 123 LYS B N 1
ATOM 2425 C CA . LYS B 1 123 ? 24.562 -3.789 6.582 1 98.44 123 LYS B CA 1
ATOM 2426 C C . LYS B 1 123 ? 23.922 -3.6 5.207 1 98.44 123 LYS B C 1
ATOM 2428 O O . LYS B 1 123 ? 24.297 -4.285 4.246 1 98.44 123 LYS B O 1
ATOM 2433 N N . ALA B 1 124 ? 22.891 -2.787 5.078 1 98.75 124 ALA B N 1
ATOM 2434 C CA . ALA B 1 124 ? 22.438 -2.357 3.76 1 98.75 124 ALA B CA 1
ATOM 2435 C C . ALA B 1 124 ? 23.562 -1.704 2.973 1 98.75 124 ALA B C 1
ATOM 2437 O O . ALA B 1 124 ? 24.375 -0.977 3.539 1 98.75 124 ALA B O 1
ATOM 2438 N N . LYS B 1 125 ? 23.609 -1.989 1.683 1 98.62 125 LYS B N 1
ATOM 2439 C CA . LYS B 1 125 ? 24.609 -1.38 0.82 1 98.62 125 LYS B CA 1
ATOM 2440 C C . LYS B 1 125 ? 24.438 0.134 0.749 1 98.62 125 LYS B C 1
ATOM 2442 O O . LYS B 1 125 ? 25.406 0.883 0.774 1 98.62 125 LYS B O 1
ATOM 2447 N N . SER B 1 126 ? 23.266 0.574 0.605 1 98.62 126 SER B N 1
ATOM 2448 C CA . SER B 1 126 ? 22.875 1.982 0.606 1 98.62 126 SER B CA 1
ATOM 2449 C C . SER B 1 126 ? 21.453 2.17 1.11 1 98.62 126 SER B C 1
ATOM 2451 O O . SER B 1 126 ? 20.641 1.239 1.066 1 98.62 126 SER B O 1
ATOM 2453 N N . VAL B 1 127 ? 21.188 3.301 1.661 1 98.69 127 VAL B N 1
ATOM 2454 C CA . VAL B 1 127 ? 19.844 3.693 2.064 1 98.69 127 VAL B CA 1
ATOM 2455 C C . VAL B 1 127 ? 19.547 5.105 1.562 1 98.69 127 VAL B C 1
ATOM 2457 O O . VAL B 1 127 ? 20.266 6.051 1.887 1 98.69 127 VAL B O 1
ATOM 2460 N N . LYS B 1 128 ? 18.547 5.242 0.729 1 98.75 128 LYS B N 1
ATOM 2461 C CA . LYS B 1 128 ? 18.062 6.543 0.266 1 98.75 128 LYS B CA 1
ATOM 2462 C C . LYS B 1 128 ? 16.578 6.719 0.577 1 98.75 128 LYS B C 1
ATOM 2464 O O . LYS B 1 128 ? 15.891 5.754 0.924 1 98.75 128 LYS B O 1
ATOM 2469 N N . ILE B 1 129 ? 16.125 7.949 0.44 1 98.69 129 ILE B N 1
ATOM 2470 C CA . ILE B 1 129 ? 14.766 8.273 0.846 1 98.69 129 ILE B CA 1
ATOM 2471 C C . ILE B 1 129 ? 14.023 8.922 -0.319 1 98.69 129 ILE B C 1
ATOM 2473 O O . ILE B 1 129 ? 14.562 9.789 -1.004 1 98.69 129 ILE B O 1
ATOM 2477 N N . ALA B 1 130 ? 12.844 8.422 -0.588 1 98.88 130 ALA B N 1
ATOM 2478 C CA . ALA B 1 130 ? 11.859 9.086 -1.43 1 98.88 130 ALA B CA 1
ATOM 2479 C C . ALA B 1 130 ? 10.648 9.523 -0.61 1 98.88 130 ALA B C 1
ATOM 2481 O O . ALA B 1 130 ? 10.156 8.773 0.235 1 98.88 130 ALA B O 1
ATOM 2482 N N . THR B 1 131 ? 10.203 10.734 -0.788 1 98.75 131 THR B N 1
ATOM 2483 C CA . THR B 1 131 ? 9.008 11.211 -0.113 1 98.75 131 THR B CA 1
ATOM 2484 C C . THR B 1 131 ? 8.094 11.945 -1.087 1 98.75 131 THR B C 1
ATOM 2486 O O . THR B 1 131 ? 8.57 12.57 -2.041 1 98.75 131 THR B O 1
ATOM 2489 N N . LEU B 1 132 ? 6.797 11.82 -0.832 1 98.75 132 LEU B N 1
ATOM 2490 C CA . LEU B 1 132 ? 5.855 12.562 -1.663 1 98.75 132 LEU B CA 1
ATOM 2491 C C . LEU B 1 132 ? 5.898 14.047 -1.342 1 98.75 132 LEU B C 1
ATOM 2493 O O . LEU B 1 132 ? 5.949 14.883 -2.248 1 98.75 132 LEU B O 1
ATOM 2497 N N . LEU B 1 133 ? 5.879 14.352 -0.025 1 98.62 133 LEU B N 1
ATOM 2498 C CA . LEU B 1 133 ? 5.867 15.742 0.42 1 98.62 133 LEU B CA 1
ATOM 2499 C C . LEU B 1 133 ? 7.055 16.016 1.337 1 98.62 133 LEU B C 1
ATOM 2501 O O . LEU B 1 133 ? 7.367 15.219 2.219 1 98.62 133 LEU B O 1
ATOM 2505 N N . ASP B 1 134 ? 7.664 17.125 1.135 1 97.38 134 ASP B N 1
ATOM 2506 C CA . ASP B 1 134 ? 8.789 17.578 1.947 1 97.38 134 ASP B CA 1
ATOM 2507 C C . ASP B 1 134 ? 8.492 18.953 2.555 1 97.38 134 ASP B C 1
ATOM 2509 O O . ASP B 1 134 ? 8.07 19.875 1.852 1 97.38 134 ASP B O 1
ATOM 2513 N N . LYS B 1 135 ? 8.633 19.047 3.932 1 94.88 135 LYS B N 1
ATOM 2514 C CA . LYS B 1 135 ? 8.555 20.328 4.641 1 94.88 135 LYS B CA 1
ATOM 2515 C C . LYS B 1 135 ? 9.922 20.719 5.207 1 94.88 135 LYS B C 1
ATOM 2517 O O . LYS B 1 135 ? 10.164 20.594 6.406 1 94.88 135 LYS B O 1
ATOM 2522 N N . PRO B 1 136 ? 10.672 21.344 4.387 1 89.25 136 PRO B N 1
ATOM 2523 C CA . PRO B 1 136 ? 12.031 21.625 4.832 1 89.25 136 PRO B CA 1
ATOM 2524 C C . PRO B 1 136 ? 12.078 22.594 6.012 1 89.25 136 PRO B C 1
ATOM 2526 O O . PRO B 1 136 ? 12.992 22.516 6.844 1 89.25 136 PRO B O 1
ATOM 2529 N N . ASP B 1 137 ? 11.141 23.453 6.148 1 88.25 137 ASP B N 1
ATOM 2530 C CA . ASP B 1 137 ? 11.133 24.484 7.184 1 88.25 137 ASP B CA 1
ATOM 2531 C C . ASP B 1 137 ? 10.891 23.875 8.562 1 88.25 137 ASP B C 1
ATOM 2533 O O . ASP B 1 137 ? 11.148 24.516 9.586 1 88.25 137 ASP B O 1
ATOM 2537 N N . ARG B 1 138 ? 10.469 22.625 8.539 1 83.94 138 ARG B N 1
ATOM 2538 C CA . ARG B 1 138 ? 10.148 21.984 9.805 1 83.94 138 ARG B CA 1
ATOM 2539 C C . ARG B 1 138 ? 11.219 20.969 10.195 1 83.94 138 ARG B C 1
ATOM 2541 O O . ARG B 1 138 ? 11.078 20.25 11.188 1 83.94 138 ARG B O 1
ATOM 2548 N N . ARG B 1 139 ? 12.289 21.016 9.477 1 85.44 139 ARG B N 1
ATOM 2549 C CA . ARG B 1 139 ? 13.352 20.031 9.688 1 85.44 139 ARG B CA 1
ATOM 2550 C C . ARG B 1 139 ? 14.117 20.312 10.977 1 85.44 139 ARG B C 1
ATOM 2552 O O . ARG B 1 139 ? 14.602 21.422 11.18 1 85.44 139 ARG B O 1
ATOM 2559 N N . THR B 1 140 ? 14.156 19.359 11.867 1 83.81 140 THR B N 1
ATOM 2560 C CA . THR B 1 140 ? 14.922 19.5 13.102 1 83.81 140 THR B CA 1
ATOM 2561 C C . THR B 1 140 ? 16.047 18.469 13.164 1 83.81 140 THR B C 1
ATOM 2563 O O . THR B 1 140 ? 17 18.625 13.945 1 83.81 140 THR B O 1
ATOM 2566 N N . ASN B 1 141 ? 15.898 17.391 12.375 1 84.5 141 ASN B N 1
ATOM 2567 C CA . ASN B 1 141 ? 16.922 16.359 12.25 1 84.5 141 ASN B CA 1
ATOM 2568 C C . ASN B 1 141 ? 17.422 16.25 10.82 1 84.5 141 ASN B C 1
ATOM 2570 O O . ASN B 1 141 ? 16.625 16.25 9.875 1 84.5 141 ASN B O 1
ATOM 2574 N N . GLU B 1 142 ? 18.625 16.172 10.789 1 83.38 142 GLU B N 1
ATOM 2575 C CA . GLU B 1 142 ? 19.219 16.125 9.453 1 83.38 142 GLU B CA 1
ATOM 2576 C C . GLU B 1 142 ? 18.953 14.781 8.781 1 83.38 142 GLU B C 1
ATOM 2578 O O . GLU B 1 142 ? 19.312 13.734 9.328 1 83.38 142 GLU B O 1
ATOM 2583 N N . VAL B 1 143 ? 18.219 14.805 7.73 1 91.19 143 VAL B N 1
ATOM 2584 C CA . VAL B 1 143 ? 18.016 13.648 6.863 1 91.19 143 VAL B CA 1
ATOM 2585 C C . VAL B 1 143 ? 18.016 14.094 5.402 1 91.19 143 VAL B C 1
ATOM 2587 O O . VAL B 1 143 ? 17.359 15.07 5.047 1 91.19 143 VAL B O 1
ATOM 2590 N N . GLU B 1 144 ? 18.828 13.484 4.695 1 93.81 144 GLU B N 1
ATOM 2591 C CA . GLU B 1 144 ? 18.859 13.789 3.271 1 93.81 144 GLU B CA 1
ATOM 2592 C C . GLU B 1 144 ? 17.766 13.055 2.516 1 93.81 144 GLU B C 1
ATOM 2594 O O . GLU B 1 144 ? 17.688 11.828 2.561 1 93.81 144 GLU B O 1
ATOM 2599 N N . VAL B 1 145 ? 16.938 13.773 1.869 1 96.75 145 VAL B N 1
ATOM 2600 C CA . VAL B 1 145 ? 15.898 13.219 1.015 1 96.75 145 VAL B CA 1
ATOM 2601 C C . VAL B 1 145 ? 16.328 13.312 -0.449 1 96.75 145 VAL B C 1
ATOM 2603 O O . VAL B 1 145 ? 16.391 14.406 -1.013 1 96.75 145 VAL B O 1
ATOM 2606 N N . GLN B 1 146 ? 16.594 12.219 -1.036 1 98.19 146 GLN B N 1
ATOM 2607 C CA . GLN B 1 146 ? 17.172 12.18 -2.371 1 98.19 146 GLN B CA 1
ATOM 2608 C C . GLN B 1 146 ? 16.109 12.383 -3.447 1 98.19 146 GLN B C 1
ATOM 2610 O O . GLN B 1 146 ? 16.375 13.016 -4.473 1 98.19 146 GLN B O 1
ATOM 2615 N N . PHE B 1 147 ? 14.922 11.781 -3.277 1 98.69 147 PHE B N 1
ATOM 2616 C CA . PHE B 1 147 ? 13.844 11.852 -4.262 1 98.69 147 PHE B CA 1
ATOM 2617 C C . PHE B 1 147 ? 12.609 12.516 -3.668 1 98.69 147 PHE B C 1
ATOM 2619 O O . PHE B 1 147 ? 11.867 11.891 -2.904 1 98.69 147 PHE B O 1
ATOM 2626 N N . LYS B 1 148 ? 12.391 13.75 -4.09 1 98.06 148 LYS B N 1
ATOM 2627 C CA . LYS B 1 148 ? 11.305 14.555 -3.535 1 98.06 148 LYS B CA 1
ATOM 2628 C C . LYS B 1 148 ? 10.188 14.75 -4.555 1 98.06 148 LYS B C 1
ATOM 2630 O O . LYS B 1 148 ? 10.445 15.094 -5.707 1 98.06 148 LYS B O 1
ATOM 2635 N N . GLY B 1 149 ? 9 14.453 -4.094 1 98.75 149 GLY B N 1
ATOM 2636 C CA . GLY B 1 149 ? 7.863 14.805 -4.93 1 98.75 149 GLY B CA 1
ATOM 2637 C C . GLY B 1 149 ? 7.613 16.297 -4.988 1 98.75 149 GLY B C 1
ATOM 2638 O O . GLY B 1 149 ? 8 16.953 -5.957 1 98.75 149 GLY B O 1
ATOM 2639 N N . PHE B 1 150 ? 7.117 16.844 -3.787 1 98.69 150 PHE B N 1
ATOM 2640 C CA . PHE B 1 150 ? 6.77 18.25 -3.721 1 98.69 150 PHE B CA 1
ATOM 2641 C C . PHE B 1 150 ? 7.273 18.875 -2.424 1 98.69 150 PHE B C 1
ATOM 2643 O O . PHE B 1 150 ? 7.211 18.25 -1.363 1 98.69 150 PHE B O 1
ATOM 2650 N N . THR B 1 151 ? 7.781 20.062 -2.529 1 97.69 151 THR B N 1
ATOM 2651 C CA . THR B 1 151 ? 7.977 20.891 -1.343 1 97.69 151 THR B CA 1
ATOM 2652 C C . THR B 1 151 ? 6.695 21.641 -0.992 1 97.69 151 THR B C 1
ATOM 2654 O O . THR B 1 151 ? 6.094 22.281 -1.852 1 97.69 151 THR B O 1
ATOM 2657 N N . VAL B 1 152 ? 6.246 21.484 0.245 1 96.81 152 VAL B N 1
ATOM 2658 C CA . VAL B 1 152 ? 4.953 22.062 0.603 1 96.81 152 VAL B CA 1
ATOM 2659 C C . VAL B 1 152 ? 5.102 22.938 1.847 1 96.81 152 VAL B C 1
ATOM 2661 O O . VAL B 1 152 ? 6.035 22.75 2.633 1 96.81 152 VAL B O 1
ATOM 2664 N N . PRO B 1 153 ? 4.176 23.875 2.035 1 93.06 153 PRO B N 1
ATOM 2665 C CA . PRO B 1 153 ? 4.219 24.75 3.217 1 93.06 153 PRO B CA 1
ATOM 2666 C C . PRO B 1 153 ? 3.83 24.016 4.496 1 93.06 153 PRO B C 1
ATOM 2668 O O . PRO B 1 153 ? 3.398 22.859 4.445 1 93.06 153 PRO B O 1
ATOM 2671 N N . ASN B 1 154 ? 4.055 24.672 5.551 1 91.44 154 ASN B N 1
ATOM 2672 C CA . ASN B 1 154 ? 3.682 24.109 6.852 1 91.44 154 ASN B CA 1
ATOM 2673 C C . ASN B 1 154 ? 2.182 24.234 7.102 1 91.44 154 ASN B C 1
ATOM 2675 O O . ASN B 1 154 ? 1.751 25.062 7.914 1 91.44 154 ASN B O 1
ATOM 2679 N N . GLU B 1 155 ? 1.443 23.547 6.41 1 91.56 155 GLU B N 1
ATOM 2680 C CA . GLU B 1 155 ? -0.006 23.453 6.555 1 91.56 155 GLU B CA 1
ATOM 2681 C C . GLU B 1 155 ? -0.423 22.031 6.938 1 91.56 155 GLU B C 1
ATOM 2683 O O . GLU B 1 155 ? 0.371 21.094 6.832 1 91.56 155 GLU B O 1
ATOM 2688 N N . PHE B 1 156 ? -1.622 22 7.441 1 92.88 156 PHE B N 1
ATOM 2689 C CA . PHE B 1 156 ? -2.178 20.672 7.73 1 92.88 156 PHE B CA 1
ATOM 2690 C C . PHE B 1 156 ? -2.725 20.031 6.461 1 92.88 156 PHE B C 1
ATOM 2692 O O . PHE B 1 156 ? -3.732 20.484 5.914 1 92.88 156 PHE B O 1
ATOM 2699 N N . ILE B 1 157 ? -2.033 19.016 6.039 1 95.94 157 ILE B N 1
ATOM 2700 C CA . ILE B 1 157 ? -2.283 18.453 4.715 1 95.94 157 ILE B CA 1
ATOM 2701 C C . ILE B 1 157 ? -2.865 17.047 4.848 1 95.94 157 ILE B C 1
ATOM 2703 O O . ILE B 1 157 ? -2.436 16.266 5.699 1 95.94 157 ILE B O 1
ATOM 2707 N N . VAL B 1 158 ? -3.873 16.703 4.023 1 96.31 158 VAL B N 1
ATOM 2708 C CA . VAL B 1 158 ? -4.484 15.383 3.977 1 96.31 158 VAL B CA 1
ATOM 2709 C C . VAL B 1 158 ? -4.617 14.922 2.525 1 96.31 158 VAL B C 1
ATOM 2711 O O . VAL B 1 158 ? -4.426 15.711 1.599 1 96.31 158 VAL B O 1
ATOM 2714 N N . GLY B 1 159 ? -4.887 13.625 2.369 1 96.75 159 GLY B N 1
ATOM 2715 C CA . GLY B 1 159 ? -5.102 13.062 1.045 1 96.75 159 GLY B CA 1
ATOM 2716 C C . GLY B 1 159 ? -3.922 12.25 0.545 1 96.75 159 GLY B C 1
ATOM 2717 O O . GLY B 1 159 ? -2.799 12.414 1.027 1 96.75 159 GLY B O 1
ATOM 2718 N N . TYR B 1 160 ? -4.238 11.336 -0.345 1 97.69 160 TYR B N 1
ATOM 2719 C CA . TYR B 1 160 ? -3.26 10.477 -1.003 1 97.69 160 TYR B CA 1
ATOM 2720 C C . TYR B 1 160 ? -2.393 9.75 0.022 1 97.69 160 TYR B C 1
ATOM 2722 O O . TYR B 1 160 ? -1.163 9.766 -0.078 1 97.69 160 TYR B O 1
ATOM 2730 N N . GLY B 1 161 ? -3.049 9.266 1.04 1 97 161 GLY B N 1
ATOM 2731 C CA . GLY B 1 161 ? -2.377 8.516 2.088 1 97 161 GLY B CA 1
ATOM 2732 C C . GLY B 1 161 ? -2.219 9.297 3.379 1 97 161 GLY B C 1
ATOM 2733 O O . GLY B 1 161 ? -2.115 8.711 4.457 1 97 161 GLY B O 1
ATOM 2734 N N . LEU B 1 162 ? -2.174 10.625 3.309 1 96.31 162 LEU B N 1
ATOM 2735 C CA . LEU B 1 162 ? -2.055 11.477 4.484 1 96.31 162 LEU B CA 1
ATOM 2736 C C . LEU B 1 162 ? -3.395 11.609 5.203 1 96.31 162 LEU B C 1
ATOM 2738 O O . LEU B 1 162 ? -4.441 11.727 4.559 1 96.31 162 LEU B O 1
ATOM 2742 N N . ASP B 1 163 ? -3.287 11.625 6.543 1 94.31 163 ASP B N 1
ATOM 2743 C CA . ASP B 1 163 ? -4.555 11.57 7.266 1 94.31 163 ASP B CA 1
ATOM 2744 C C . ASP B 1 163 ? -4.633 12.68 8.312 1 94.31 163 ASP B C 1
ATOM 2746 O O . ASP B 1 163 ? -3.633 13.336 8.609 1 94.31 163 ASP B O 1
ATOM 2750 N N . PHE B 1 164 ? -5.852 12.922 8.734 1 91.12 164 PHE B N 1
ATOM 2751 C CA . PHE B 1 164 ? -6.18 13.516 10.023 1 91.12 164 PHE B CA 1
ATOM 2752 C C . PHE B 1 164 ? -7.078 12.594 10.836 1 91.12 164 PHE B C 1
ATOM 2754 O O . PHE B 1 164 ? -8.18 12.25 10.406 1 91.12 164 PHE B O 1
ATOM 2761 N N . ALA B 1 165 ? -6.523 12.141 11.953 1 87.5 165 ALA B N 1
ATOM 2762 C CA . ALA B 1 165 ? -7.277 11.242 12.82 1 87.5 165 ALA B CA 1
ATOM 2763 C C . ALA B 1 165 ? -7.75 10.008 12.055 1 87.5 165 ALA B C 1
ATOM 2765 O O . ALA B 1 165 ? -8.914 9.617 12.156 1 87.5 165 ALA B O 1
ATOM 2766 N N . GLN B 1 166 ? -6.922 9.531 11.141 1 88.06 166 GLN B N 1
ATOM 2767 C CA . GLN B 1 166 ? -7.113 8.289 10.398 1 88.06 166 GLN B CA 1
ATOM 2768 C C . GLN B 1 166 ? -8.164 8.461 9.305 1 88.06 166 GLN B C 1
ATOM 2770 O O . GLN B 1 166 ? -8.648 7.473 8.742 1 88.06 166 GLN B O 1
ATOM 2775 N N . GLU B 1 167 ? -8.453 9.703 9.047 1 89.38 167 GLU B N 1
ATOM 2776 C CA . GLU B 1 167 ? -9.43 10.008 8 1 89.38 167 GLU B CA 1
ATOM 2777 C C . GLU B 1 167 ? -8.766 10.688 6.809 1 89.38 167 GLU B C 1
ATOM 2779 O O . GLU B 1 167 ? -7.617 11.125 6.898 1 89.38 167 GLU B O 1
ATOM 2784 N N . PHE B 1 168 ? -9.422 10.648 5.672 1 93.2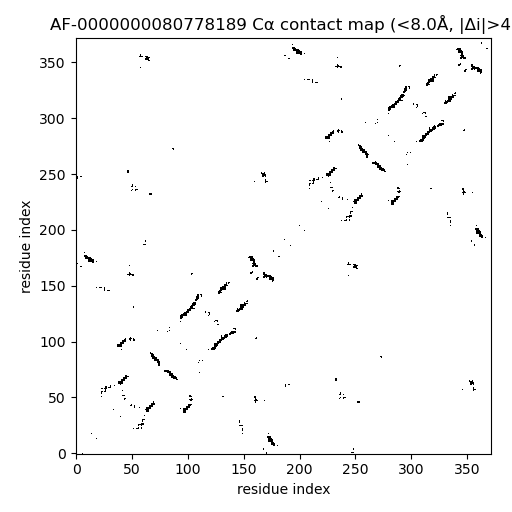5 168 PHE B N 1
ATOM 2785 C CA . PHE B 1 168 ? -9.141 11.461 4.496 1 93.25 168 PHE B CA 1
ATOM 2786 C C . PHE B 1 168 ? -8.062 10.812 3.633 1 93.25 168 PHE B C 1
ATOM 2788 O O . PHE B 1 168 ? -7.711 11.336 2.574 1 93.25 168 PHE B O 1
ATOM 2795 N N . ARG B 1 169 ? -7.57 9.672 4.016 1 94.5 169 ARG B N 1
ATOM 2796 C CA . ARG B 1 169 ? -6.441 9.07 3.311 1 94.5 169 ARG B CA 1
ATOM 2797 C C . ARG B 1 169 ? -6.793 8.789 1.854 1 94.5 169 ARG B C 1
ATOM 2799 O O . ARG B 1 169 ? -5.922 8.797 0.985 1 94.5 169 ARG B O 1
ATOM 2806 N N . ASN B 1 170 ? -8.055 8.562 1.55 1 95.44 170 ASN B N 1
ATOM 2807 C CA . ASN B 1 170 ? -8.398 8.062 0.225 1 95.44 170 ASN B CA 1
ATOM 2808 C C . ASN B 1 170 ? -8.836 9.188 -0.707 1 95.44 170 ASN B C 1
ATOM 2810 O O . ASN B 1 170 ? -9.375 8.938 -1.786 1 95.44 170 ASN B O 1
ATOM 2814 N N . ILE B 1 171 ? -8.648 10.461 -0.253 1 95.12 171 ILE B N 1
ATOM 2815 C CA . ILE B 1 171 ? -8.781 11.57 -1.19 1 95.12 171 ILE B CA 1
ATOM 2816 C C . ILE B 1 171 ? -7.672 11.5 -2.238 1 95.12 171 ILE B C 1
ATOM 2818 O O . ILE B 1 171 ? -6.504 11.281 -1.904 1 95.12 171 ILE B O 1
ATOM 2822 N N . GLU B 1 172 ? -7.988 11.594 -3.51 1 96.25 172 GLU B N 1
ATOM 2823 C CA . GLU B 1 172 ? -7.008 11.383 -4.566 1 96.25 172 GLU B CA 1
ATOM 2824 C C . GLU B 1 172 ? -6.09 12.594 -4.723 1 96.25 172 GLU B C 1
ATOM 2826 O O . GLU B 1 172 ? -4.98 12.477 -5.246 1 96.25 172 GLU B O 1
ATOM 2831 N N . ASP B 1 173 ? -6.578 13.789 -4.223 1 96.94 173 ASP B N 1
ATOM 2832 C CA . ASP B 1 173 ? -5.785 15.016 -4.238 1 96.94 173 ASP B CA 1
ATOM 2833 C C . ASP B 1 173 ? -5.094 15.234 -2.895 1 96.94 173 ASP B C 1
ATOM 2835 O O . ASP B 1 173 ? -5.508 14.68 -1.876 1 96.94 173 ASP B O 1
ATOM 2839 N N . ILE B 1 174 ? -4.062 15.977 -2.922 1 97.5 174 ILE B N 1
ATOM 2840 C CA . ILE B 1 174 ? -3.494 16.516 -1.693 1 97.5 174 ILE B CA 1
ATOM 2841 C C . ILE B 1 174 ? -4.191 17.828 -1.337 1 97.5 174 ILE B C 1
ATOM 2843 O O . ILE B 1 174 ? -4.25 18.75 -2.154 1 97.5 174 ILE B O 1
ATOM 2847 N N . CYS B 1 175 ? -4.695 17.906 -0.089 1 96.81 175 CYS B N 1
ATOM 2848 C CA . CYS B 1 175 ? -5.539 19.031 0.294 1 96.81 175 CYS B CA 1
ATOM 2849 C C . CYS B 1 175 ? -5.078 19.641 1.618 1 96.81 175 CYS B C 1
ATOM 2851 O O . CYS B 1 175 ? -4.461 18.953 2.434 1 96.81 175 CYS B O 1
ATOM 2853 N N . VAL B 1 176 ? -5.379 20.875 1.747 1 96.12 176 VAL B N 1
ATOM 2854 C CA . VAL B 1 176 ? -5.227 21.547 3.039 1 96.12 176 VAL B CA 1
ATOM 2855 C C . VAL B 1 176 ? -6.527 21.438 3.83 1 96.12 176 VAL B C 1
ATOM 2857 O O . VAL B 1 176 ? -7.605 21.734 3.307 1 96.12 176 VAL B O 1
ATOM 2860 N N . LEU B 1 177 ? -6.41 20.969 5.023 1 94.12 177 LEU B N 1
ATOM 2861 C CA . LEU B 1 177 ? -7.578 20.859 5.887 1 94.12 177 LEU B CA 1
ATOM 2862 C C . LEU B 1 177 ? -7.922 22.203 6.512 1 94.12 177 LEU B C 1
ATOM 2864 O O . LEU B 1 177 ? -7.027 22.953 6.934 1 94.12 177 LEU B O 1
ATOM 2868 N N . LYS B 1 178 ? -9.242 22.469 6.59 1 92.38 178 LYS B N 1
ATOM 2869 C CA . LYS B 1 178 ? -9.688 23.688 7.262 1 92.38 178 LYS B CA 1
ATOM 2870 C C . LYS B 1 178 ? -9.273 23.688 8.727 1 92.38 178 LYS B C 1
ATOM 2872 O O . LYS B 1 178 ? -9.359 22.656 9.406 1 92.38 178 LYS B O 1
ATOM 2877 N N . LYS B 1 179 ? -8.906 24.812 9.211 1 88.88 179 LYS B N 1
ATOM 2878 C CA . LYS B 1 179 ? -8.461 24.969 10.594 1 88.88 179 LYS B CA 1
ATOM 2879 C C . LYS B 1 179 ? -9.57 24.562 11.57 1 88.88 179 LYS B C 1
ATOM 2881 O O . LYS B 1 179 ? -9.289 24 12.633 1 88.88 179 LYS B O 1
ATOM 2886 N N . SER B 1 180 ? -10.789 24.859 11.18 1 86.5 180 SER B N 1
ATOM 2887 C CA . SER B 1 180 ? -11.93 24.594 12.047 1 86.5 180 SER B CA 1
ATOM 2888 C C . SER B 1 180 ? -12.062 23.094 12.328 1 86.5 180 SER B C 1
ATOM 2890 O O . SER B 1 180 ? -12.695 22.688 13.305 1 86.5 180 SER B O 1
ATOM 2892 N N . TYR B 1 181 ? -11.484 22.359 11.508 1 82.75 181 TYR B N 1
ATOM 2893 C CA . TYR B 1 181 ? -11.602 20.906 11.625 1 82.75 181 TYR B CA 1
ATOM 2894 C C . TYR B 1 181 ? -10.648 20.359 12.68 1 82.75 181 TYR B C 1
ATOM 2896 O O . TYR B 1 181 ? -10.93 19.344 13.32 1 82.75 181 TYR B O 1
ATOM 2904 N N . TYR B 1 182 ? -9.547 21.016 12.875 1 79.19 182 TYR B N 1
ATOM 2905 C CA . TYR B 1 182 ? -8.586 20.422 13.805 1 79.19 182 TYR B CA 1
ATOM 2906 C C . TYR B 1 182 ? -8.328 21.359 14.984 1 79.19 182 TYR B C 1
ATOM 2908 O O . TYR B 1 182 ? -7.699 20.969 15.969 1 79.19 182 TYR B O 1
ATOM 2916 N N . GLU B 1 183 ? -8.641 22.703 14.898 1 72.31 183 GLU B N 1
ATOM 2917 C CA . GLU B 1 183 ? -8.477 23.609 16.031 1 72.31 183 GLU B CA 1
ATOM 2918 C C . GLU B 1 183 ? -9.414 23.25 17.172 1 72.31 183 GLU B C 1
ATOM 2920 O O . GLU B 1 183 ? -9.133 23.547 18.328 1 72.31 183 GLU B O 1
ATOM 2925 N N . LYS B 1 184 ? -10.547 22.766 16.891 1 60.75 184 LYS B N 1
ATOM 2926 C CA . LYS B 1 184 ? -11.359 22.406 18.047 1 60.75 184 LYS B CA 1
ATOM 2927 C C . LYS B 1 184 ? -10.742 21.234 18.812 1 60.75 184 LYS B C 1
ATOM 2929 O O . LYS B 1 184 ? -11.039 21.031 19.984 1 60.75 184 LYS B O 1
ATOM 2934 N N . GLU B 1 185 ? -10.078 20.453 18.078 1 48.12 185 GLU B N 1
ATOM 2935 C CA . GLU B 1 185 ? -9.5 19.281 18.719 1 48.12 185 GLU B CA 1
ATOM 2936 C C . GLU B 1 185 ? -8.219 19.625 19.469 1 48.12 185 GLU B C 1
ATOM 2938 O O . GLU B 1 185 ? -7.676 18.797 20.203 1 48.12 185 GLU B O 1
ATOM 2943 N N . ILE B 1 186 ? -7.543 20.922 19.188 1 40.97 186 ILE B N 1
ATOM 2944 C CA . ILE B 1 186 ? -6.434 21.344 20.031 1 40.97 186 ILE B CA 1
ATOM 2945 C C . ILE B 1 186 ? -6.977 22.062 21.266 1 40.97 186 ILE B C 1
ATOM 2947 O O . ILE B 1 186 ? -7.879 22.906 21.156 1 40.97 186 ILE B O 1
#

pLDDT: mean 90.74, std 14.05, range [40.47, 98.88]

Foldseek 3Di:
DPVVVVVFFPDFPFALVLLLVLLLVLLVVVLVVCPPVDAEEEEEEPDQQVLVSVSSVVNHPDDYHYYYWYKDFADPPPRRPRDIDTPGDGDDQQAAAEYEYEEAEDAQCSNVVVVQVVVVVSHHPYYAYAYQEYAPVRHNDDDDHDHYNDYDYPAAKEECRRDDVPPRDDHSTIGGTDCVVCVVVD/DPVVVVVFFPDFPFALVLLLVLLLVLLVVVLVVCPPVAAEEEEEEPDQQVLVSVSSVVNHPDDYHYYYWYWDFADPPPPRPRDIDTPGDGDDQQAAAEYEYEEAEDAQCSNVVVVQVVVVVSHHPYYAYAYAEYAPVRHNDDDDHDHYNDYDYPAAKEECRRDDVPPRPDHSTIGGTDCVVCVVVD

Nearest PDB structures (foldseek):
  2geb-assembly1_A  TM=9.561E-01  e=8.958E-26  Caldanaerobacter subterraneus subsp. tengcongensis
  1r3u-assembly1_A  TM=9.560E-01  e=4.537E-25  Caldanaerobacter subterraneus subsp. tengcongensis
  4rqb-assembly1_A  TM=9.687E-01  e=1.395E-24  Staphylococcus aureus subsp. aureus USA300_TCH1516
  3h83-assembly1_A  TM=9.557E-01  e=5.170E-24  Bacillus anthracis str. 'Ames Ancestor'
  5knx-assembly1_B  TM=9.640E-01  e=6.635E-24  Escherichia coli

InterPro domains:
  IPR000836 Phosphoribosyltransferase domain [PF00156] (19-164)
  IPR000836 Phosphoribosyltransferase domain [cd06223] (23-148)
  IPR005904 Hypoxanthine phosphoribosyl transferase [TIGR01203] (12-178)
  IPR029057 Phosphoribosyltransferase-like [G3DSA:3.40.50.2020] (2-186)
  IPR029057 Phosphoribosyltransferase-like [SSF53271] (9-183)
  IPR050408 Hypoxanthine-guanine phosphoribosyltransferase [PTHR43340] (7-184)

Secondary structure (DSSP, 8-state):
--GGGGGTEEEEEE-HHHHHHHHHHHHHHHHHHHTTS--EEEEEEETTHHHHHHHHHHT--S--EEEEEEEEEE--SSS---EEEEEE---S--TT-EEEEEEEEESS-HHHHHHHHHHHHTT-SEEEEEEEEE-GGG--S----SEEEEE--SS-EEBTTB-BTTBSTT-SSEEEEPHHHHSS--/--GGGGGTEEEEEE-HHHHHHHHHHHHHHHHHHHTTS--EEEEEEETTHHHHHHHHHHT--S--EEEEEEEEEE--SSS---EEEEEE---S--TT-EEEEEEEEESS-HHHHHHHHHHHHTT-SEEEEEEEEE-GGG--S----SEEEEE--SS-EEBTTB-BTTBSTT-SSEEEEPHHHHSTT-

Organism: Finegoldia magna (strain ATCC 29328 / DSM 20472 / WAL 2508) (NCBI:txid334413)

Solvent-accessible surface area (backbone atoms only — not comparable to full-atom values): 19622 Å² total; per-residue (Å²): 124,54,72,83,57,51,77,50,42,65,43,80,74,43,51,42,71,58,53,53,53,46,35,47,51,49,10,49,52,51,29,63,71,46,59,93,66,65,56,37,35,40,33,24,38,48,69,31,5,42,41,51,36,37,56,28,43,46,38,27,70,59,82,38,32,76,49,52,32,29,64,43,78,51,33,89,57,96,80,31,82,73,44,76,43,76,74,32,67,73,86,68,88,46,58,70,22,32,36,37,38,26,37,39,64,40,45,38,28,56,69,56,38,53,48,49,52,55,45,46,74,54,43,27,64,41,74,47,32,33,28,47,30,36,25,74,91,52,49,78,34,86,58,79,69,76,41,70,59,39,80,48,75,99,62,59,56,29,16,49,24,29,48,60,96,65,30,47,25,38,36,61,35,34,26,31,50,33,60,78,72,53,53,74,79,99,124,52,72,82,58,52,77,50,42,66,44,80,73,43,52,44,69,58,50,54,51,45,35,46,50,48,9,49,53,50,30,64,73,45,58,93,68,67,57,37,34,41,32,24,39,48,70,33,5,42,41,51,37,35,56,29,44,47,39,27,70,59,82,38,32,75,50,51,32,28,64,44,77,50,33,88,57,98,80,30,84,72,45,75,43,78,72,34,68,74,87,68,87,46,59,71,23,33,36,37,39,28,37,40,64,41,46,37,28,56,70,57,38,53,49,48,52,54,45,45,74,54,41,27,65,41,75,46,31,34,28,48,32,35,25,74,91,52,49,79,35,85,56,80,68,75,40,70,59,40,80,50,75,99,64,59,56,28,16,49,24,29,48,60,97,63,30,47,25,38,36,59,34,34,26,32,50,33,61,79,73,52,52,75,78,99

Radius of gyration: 20.18 Å; Cα contacts (8 Å, |Δi|>4): 792; chains: 2; bounding box: 49×57×49 Å